Protein AF-A0A0W0VAA5-F1 (afdb_monomer_lite)

Sequence (253 aa):
MDFTAAVSFISSLSQISQPSTILIVVATLAFFAVSTIDLFRRSFGTSAQNNLTSDEVKFSPEHLQIHTCGLITKRLSAAQMEEAKTLIYTAELPGSSHNQKLLAKLKVSMEQYENLDERLKKIEELDGKNTLVDGDELLPSTDIAHPVLLFKAYYKNEELRAVPASTKISDAENLKLLLERHPIHTITRESYDNPLEYKNKPTFFLYHNYTGYSFELETQAKRIKKKIEQLGKMDAESESQAKESSTTSRLAI

Secondary structure (DSSP, 8-state):
--HHHHHHHHHHGGG---HHHHHHHHHHHHHHHHHHHHHHHHHHHHHHHTT--SS-----GGGGB---TT----PPPHHHHHHHHHHHHH------HHHHHHHHHHHHHHHHHHHHHHHHHHHHT--SS-B---S-BSSTT-B-SSEEEEEEEEEETTEEEEPTT--EEEEHHHHHHHHHH-SB-TTT--BSSSPPPSSS--EEEEEEE-SS--HHHHHHHHHHHHHHHHHHHHHHHHHHHHHHHHHHHHS--

Foldseek 3Di:
DDPVVVVVVVVVVVPPPDPVVVVVVVVVVVVVVVVVVVVVCVVVVCVVCVVPDDDPPDDDLVVQEDPPPPDDLPFPDPVLLVLLVCLLPVCPDPDDPVLVVLSVVLVVLSVLLVLVVVQVVVVVVDPQFAFDQSVQALDHRDGARWKKWKFKWFDDPNDIATDTPGIHIDHPVVVVVCVVPPQARPPPRAGQCFGDDDPPTGMHMHMYTDPSDDRHSVRSSVSNVVSSVVSVVVVVVVVVVVVVVVVVVVVPD

pLDDT: mean 72.83, std 17.39, range [31.8, 94.94]

Radius of gyration: 26.63 Å; chains: 1; bounding box: 70×45×76 Å

Organism: NCBI:txid456

Structure (mmCIF, N/CA/C/O backbone):
data_AF-A0A0W0VAA5-F1
#
_entry.id   AF-A0A0W0VAA5-F1
#
loop_
_atom_site.group_PDB
_atom_site.id
_atom_site.type_symbol
_atom_site.label_atom_id
_atom_site.label_alt_id
_atom_site.label_comp_id
_atom_site.label_asym_id
_atom_site.label_entity_id
_atom_site.label_seq_id
_atom_site.pdbx_PDB_ins_code
_atom_site.Cartn_x
_atom_site.Cartn_y
_atom_site.Cartn_z
_atom_site.occupancy
_atom_site.B_iso_or_equiv
_atom_site.auth_seq_id
_atom_site.auth_comp_id
_atom_site.auth_asym_id
_atom_site.auth_atom_id
_atom_site.pdbx_PDB_model_num
ATOM 1 N N . MET A 1 1 ? -18.818 -2.292 -35.543 1.00 48.72 1 MET A N 1
ATOM 2 C CA . MET A 1 1 ? -19.407 -1.185 -36.323 1.00 48.72 1 MET A CA 1
ATOM 3 C C . MET A 1 1 ? -18.479 -0.916 -37.490 1.00 48.72 1 MET A C 1
ATOM 5 O O . MET A 1 1 ? -17.310 -0.637 -37.251 1.00 48.72 1 MET A O 1
ATOM 9 N N . ASP A 1 2 ? -18.976 -1.091 -38.712 1.00 40.75 2 ASP A N 1
ATOM 10 C CA . ASP A 1 2 ? -18.206 -0.923 -39.946 1.00 40.75 2 ASP A CA 1
ATOM 11 C C . ASP A 1 2 ? -17.863 0.550 -40.195 1.00 40.75 2 ASP A C 1
ATOM 13 O O . ASP A 1 2 ? -18.744 1.394 -40.360 1.00 40.75 2 ASP A O 1
ATOM 17 N N . PHE A 1 3 ? -16.566 0.858 -40.239 1.00 45.72 3 PHE A N 1
ATOM 18 C CA . PHE A 1 3 ? -16.042 2.209 -40.477 1.00 45.72 3 PHE A CA 1
ATOM 19 C C . PHE A 1 3 ? -16.393 2.753 -41.874 1.00 45.72 3 PHE A C 1
ATOM 21 O O . PHE A 1 3 ? -16.425 3.964 -42.086 1.00 45.72 3 PHE A O 1
ATOM 28 N N . THR A 1 4 ? -16.704 1.871 -42.822 1.00 52.91 4 THR A N 1
ATOM 29 C CA . THR A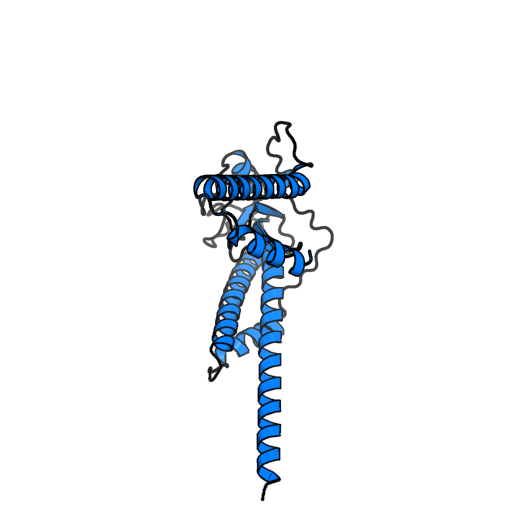 1 4 ? -17.065 2.206 -44.205 1.00 52.91 4 THR A CA 1
ATOM 30 C C . THR A 1 4 ? -18.420 2.909 -44.327 1.00 52.91 4 THR A C 1
ATOM 32 O O . THR A 1 4 ? -18.570 3.758 -45.202 1.00 52.91 4 THR A O 1
ATOM 35 N N . ALA A 1 5 ? -19.374 2.658 -43.422 1.00 54.00 5 ALA A N 1
ATOM 36 C CA . ALA A 1 5 ? -20.688 3.316 -43.446 1.00 54.00 5 ALA A CA 1
ATOM 37 C C . ALA A 1 5 ? -20.653 4.772 -42.934 1.00 54.00 5 ALA A C 1
ATOM 39 O O . ALA A 1 5 ? -21.453 5.609 -43.354 1.00 54.00 5 ALA A O 1
ATOM 40 N N . ALA A 1 6 ? -19.710 5.103 -42.045 1.00 55.25 6 ALA A N 1
ATOM 41 C CA . ALA A 1 6 ? -19.579 6.454 -41.496 1.00 55.25 6 ALA A CA 1
ATOM 42 C C . ALA A 1 6 ? -19.001 7.444 -42.524 1.00 55.25 6 ALA A C 1
ATOM 44 O O . ALA A 1 6 ? -19.399 8.608 -42.567 1.00 55.25 6 ALA A O 1
ATOM 45 N N . VAL A 1 7 ? -18.099 6.974 -43.392 1.00 57.69 7 VAL A N 1
ATOM 46 C CA . VAL A 1 7 ? -17.436 7.819 -44.398 1.00 57.69 7 VAL A CA 1
ATOM 47 C C . VAL A 1 7 ? -18.393 8.200 -45.534 1.00 57.69 7 VAL A C 1
ATOM 49 O O . VAL A 1 7 ? -18.387 9.354 -45.958 1.00 57.69 7 VAL A O 1
ATOM 52 N N . SER A 1 8 ? -19.288 7.301 -45.967 1.00 59.09 8 SER A N 1
ATOM 53 C CA . SER A 1 8 ? -20.285 7.622 -47.005 1.00 59.09 8 SER A CA 1
ATOM 54 C C . SER A 1 8 ? -21.317 8.658 -46.549 1.00 59.09 8 SER A C 1
ATOM 56 O O . SER A 1 8 ? -21.807 9.442 -47.362 1.00 59.09 8 SER A O 1
ATOM 58 N N . PHE A 1 9 ? -21.630 8.703 -45.250 1.00 61.22 9 PHE A N 1
ATOM 59 C CA . PHE A 1 9 ? -22.569 9.679 -44.694 1.00 61.22 9 PHE A CA 1
ATOM 60 C C . PHE A 1 9 ? -21.992 11.104 -44.720 1.00 61.22 9 PHE A C 1
ATOM 62 O O . PHE A 1 9 ? -22.678 12.046 -45.119 1.00 61.22 9 PHE A O 1
ATOM 69 N N . ILE A 1 10 ? -20.703 11.260 -44.395 1.00 59.31 10 ILE A N 1
ATOM 70 C CA . ILE A 1 10 ? -20.015 12.563 -44.390 1.00 59.31 10 ILE A CA 1
ATOM 71 C C . ILE A 1 10 ? -19.924 13.154 -45.805 1.00 59.31 10 ILE A C 1
ATOM 73 O O . ILE A 1 10 ? -20.115 14.356 -45.982 1.00 59.31 10 ILE A O 1
ATOM 77 N N . SER A 1 11 ? -19.714 12.324 -46.831 1.00 58.75 11 SER A N 1
ATOM 78 C CA . SER A 1 11 ? -19.665 12.789 -48.223 1.00 58.75 11 SER A CA 1
ATOM 79 C C . SER A 1 11 ? -21.000 13.372 -48.710 1.00 58.75 11 SER A C 1
ATOM 81 O O . SER A 1 11 ? -20.995 14.338 -49.471 1.00 58.75 11 SER A O 1
ATOM 83 N N . SER A 1 12 ? -22.139 12.857 -48.228 1.00 59.59 12 SER A N 1
ATOM 84 C CA . SER A 1 12 ? -23.477 13.341 -48.614 1.00 59.59 12 SER A CA 1
ATOM 85 C C . SER A 1 12 ? -23.845 14.719 -48.034 1.00 59.59 12 SER A C 1
ATOM 87 O O . SER A 1 12 ? -24.648 15.441 -48.622 1.00 59.59 12 SER A O 1
ATOM 89 N N . LEU A 1 13 ? -23.208 15.140 -46.933 1.00 57.50 13 LEU A N 1
ATOM 90 C CA . LEU A 1 13 ? -23.452 16.443 -46.297 1.00 57.50 13 LEU A CA 1
ATOM 91 C C . LEU A 1 13 ? -22.887 17.626 -47.104 1.00 57.50 13 LEU A C 1
ATOM 93 O O . LEU A 1 13 ? -23.333 18.758 -46.929 1.00 57.50 13 LEU A O 1
ATOM 97 N N . SER A 1 14 ? -21.954 17.367 -48.027 1.00 57.84 14 SER A N 1
ATOM 98 C CA . SER A 1 14 ? -21.342 18.388 -48.892 1.00 57.84 14 SER A CA 1
ATOM 99 C C . SER A 1 14 ? -22.260 18.921 -50.004 1.00 57.84 14 SER A C 1
ATOM 101 O O . SER A 1 14 ? -21.926 19.919 -50.637 1.00 57.84 14 SER A O 1
ATOM 103 N N . GLN A 1 15 ? -23.428 18.302 -50.228 1.00 59.75 15 GLN A N 1
ATOM 104 C CA . GLN A 1 15 ? -24.406 18.738 -51.237 1.00 59.75 15 GLN A CA 1
ATOM 105 C C . GLN A 1 15 ? -25.526 19.632 -50.673 1.00 59.75 15 GLN A C 1
ATOM 107 O O . GLN A 1 15 ? -26.386 20.099 -51.421 1.00 59.75 15 GLN A O 1
ATOM 112 N N . ILE A 1 16 ? -25.531 19.906 -49.365 1.00 58.88 16 ILE A N 1
ATOM 113 C CA . ILE A 1 16 ? -26.560 20.729 -48.717 1.00 58.88 16 ILE A CA 1
ATOM 114 C C . ILE A 1 16 ? -26.191 22.211 -48.887 1.00 58.88 16 ILE A C 1
ATOM 116 O O . ILE A 1 16 ? -25.358 22.751 -48.168 1.00 58.88 16 ILE A O 1
ATOM 120 N N . SER A 1 17 ? -26.810 22.876 -49.866 1.00 57.22 17 SER A N 1
ATOM 121 C CA . SER A 1 17 ? -26.462 24.247 -50.282 1.00 57.22 17 SER A CA 1
ATOM 122 C C . SER A 1 17 ? -27.029 25.364 -49.389 1.00 57.22 17 SER A C 1
ATOM 124 O O . SER A 1 17 ? -26.719 26.534 -49.628 1.00 57.22 17 SER A O 1
ATOM 126 N N . GLN A 1 18 ? -27.859 25.055 -48.385 1.00 63.62 18 GLN A N 1
ATOM 127 C CA . GLN A 1 18 ? -28.485 26.083 -47.551 1.00 63.62 18 GLN A CA 1
ATOM 128 C C . GLN A 1 18 ? -27.914 26.111 -46.121 1.00 63.62 18 GLN A C 1
ATOM 130 O O . GLN A 1 18 ? -27.928 25.099 -45.418 1.00 63.62 18 GLN A O 1
ATOM 135 N N . PRO A 1 19 ? -27.431 27.276 -45.646 1.00 65.69 19 PRO A N 1
ATOM 136 C CA . PRO A 1 19 ? -26.749 27.390 -44.355 1.00 65.69 19 PRO A CA 1
ATOM 137 C C . PRO A 1 19 ? -27.669 27.104 -43.157 1.00 65.69 19 PRO A C 1
ATOM 139 O O . PRO A 1 19 ? -27.205 26.644 -42.115 1.00 65.69 19 PRO A O 1
ATOM 142 N N . SER A 1 20 ? -28.980 27.311 -43.307 1.00 66.94 20 SER A N 1
ATOM 143 C CA . SER A 1 20 ? -29.979 27.005 -42.276 1.00 66.94 20 SER A CA 1
ATOM 144 C C . SER A 1 20 ? -30.122 25.502 -42.018 1.00 66.94 20 SER A C 1
ATOM 146 O O . SER A 1 20 ? -30.310 25.091 -40.874 1.00 66.94 20 SER A O 1
ATOM 148 N N . THR A 1 21 ? -29.980 24.662 -43.046 1.00 65.31 21 THR A N 1
ATOM 149 C CA . THR A 1 21 ? -30.093 23.202 -42.915 1.00 65.31 21 THR A CA 1
ATOM 150 C C . THR A 1 21 ? -28.853 22.596 -42.261 1.00 65.31 21 THR A C 1
ATOM 152 O O . THR A 1 21 ? -28.983 21.678 -41.455 1.00 65.31 21 THR A O 1
ATOM 155 N N . ILE A 1 22 ? -27.665 23.155 -42.513 1.00 66.25 22 ILE A N 1
ATOM 156 C CA . ILE A 1 22 ? -26.418 22.734 -41.854 1.00 66.25 22 ILE A CA 1
ATOM 157 C C . ILE A 1 22 ? -26.498 22.977 -40.341 1.00 66.25 22 ILE A C 1
ATOM 159 O O . ILE A 1 22 ? -26.138 22.100 -39.557 1.00 66.25 22 ILE A O 1
ATOM 163 N N . LEU A 1 23 ? -27.031 24.130 -39.918 1.00 67.62 23 LEU A N 1
ATOM 164 C CA . LEU A 1 23 ? -27.158 24.460 -38.497 1.00 67.62 23 LEU A CA 1
ATOM 165 C C . LEU A 1 23 ? -28.080 23.473 -37.757 1.00 67.62 23 LEU A C 1
ATOM 167 O O . LEU A 1 23 ? -27.762 23.033 -36.653 1.00 67.62 23 LEU A O 1
ATOM 171 N N . ILE A 1 24 ? -29.190 23.077 -38.390 1.00 69.62 24 ILE A N 1
ATOM 172 C CA . ILE A 1 24 ? -30.140 22.097 -37.841 1.00 69.62 24 ILE A CA 1
ATOM 173 C C . ILE A 1 24 ? -29.498 20.704 -37.749 1.00 69.62 24 ILE A C 1
ATOM 175 O O . ILE A 1 24 ? -29.650 20.020 -36.735 1.00 69.62 24 ILE A O 1
ATOM 179 N N . VAL A 1 25 ? -28.737 20.283 -38.764 1.00 71.12 25 VAL A N 1
ATOM 180 C CA . VAL A 1 25 ? -28.040 18.984 -38.754 1.00 71.12 25 VAL A CA 1
ATOM 181 C C . VAL A 1 25 ? -26.958 18.934 -37.669 1.00 71.12 25 VAL A C 1
ATOM 183 O O . VAL A 1 25 ? -26.857 17.949 -36.943 1.00 71.12 25 VAL A O 1
ATOM 186 N N . VAL A 1 26 ? -26.185 20.007 -37.483 1.00 69.44 26 VAL A N 1
ATOM 187 C CA . VAL A 1 26 ? -25.168 20.067 -36.418 1.00 69.44 26 VAL A CA 1
ATOM 188 C C . VAL A 1 26 ? -25.816 20.072 -35.030 1.00 69.44 26 VAL A C 1
ATOM 190 O O . VAL A 1 26 ? -25.365 19.346 -34.144 1.00 69.44 26 VAL A O 1
ATOM 193 N N . ALA A 1 27 ? -26.902 20.827 -34.839 1.00 68.50 27 ALA A N 1
ATOM 194 C CA . ALA A 1 27 ? -27.623 20.863 -33.567 1.00 68.50 27 ALA A CA 1
ATOM 195 C C . ALA A 1 27 ? -28.253 19.504 -33.218 1.00 68.50 27 ALA A C 1
ATOM 197 O O . ALA A 1 27 ? -28.162 19.053 -32.076 1.00 68.50 27 ALA A O 1
ATOM 198 N N . THR A 1 28 ? -28.840 18.816 -34.201 1.00 68.31 28 THR A N 1
ATOM 199 C CA . THR A 1 28 ? -29.400 17.469 -34.003 1.00 68.31 28 THR A CA 1
ATOM 200 C C . THR A 1 28 ? -28.312 16.434 -33.724 1.00 68.31 28 THR A C 1
ATOM 202 O O . THR A 1 28 ? -28.469 15.653 -32.790 1.00 68.31 28 THR A O 1
ATOM 205 N N . LEU A 1 29 ? -27.172 16.462 -34.425 1.00 67.75 29 LEU A N 1
ATOM 206 C CA . LEU A 1 29 ? -26.036 15.577 -34.130 1.00 67.75 29 LEU A CA 1
ATOM 207 C C . LEU A 1 29 ? -25.463 15.813 -32.727 1.00 67.75 29 LEU A C 1
ATOM 209 O O . LEU A 1 29 ? -25.175 14.848 -32.021 1.00 67.75 29 LEU A O 1
ATOM 213 N N . ALA A 1 30 ? -25.349 17.069 -32.289 1.00 66.25 30 ALA A N 1
ATOM 214 C CA . ALA A 1 30 ? -24.925 17.396 -30.930 1.00 66.25 30 ALA A CA 1
ATOM 215 C C . ALA A 1 30 ? -25.934 16.891 -29.886 1.00 66.25 30 ALA A C 1
ATOM 217 O O . ALA A 1 30 ? -25.536 16.300 -28.884 1.00 66.25 30 ALA A O 1
ATOM 218 N N . PHE A 1 31 ? -27.238 17.040 -30.142 1.00 70.19 31 PHE A N 1
ATOM 219 C CA . PHE A 1 31 ? -28.283 16.524 -29.258 1.00 70.19 31 PHE A CA 1
ATOM 220 C C . PHE A 1 31 ? -28.273 14.990 -29.184 1.00 70.19 31 PHE A C 1
ATOM 222 O O . PHE A 1 31 ? -28.384 14.431 -28.095 1.00 70.19 31 PHE A O 1
ATOM 229 N N . PHE A 1 32 ? -28.062 14.297 -30.308 1.00 67.75 32 PHE A N 1
ATOM 230 C CA . PHE A 1 32 ? -27.902 12.841 -30.341 1.00 67.75 32 PHE A CA 1
ATOM 231 C C . PHE A 1 32 ? -26.609 12.382 -29.658 1.00 67.75 32 PHE A C 1
ATOM 233 O O . PHE A 1 32 ? -26.630 11.375 -28.955 1.00 67.75 32 PHE A O 1
ATOM 240 N N . ALA A 1 33 ? -25.499 13.111 -29.786 1.00 65.50 33 ALA A N 1
ATOM 241 C CA . ALA A 1 33 ? -24.256 12.795 -29.084 1.00 65.50 33 ALA A CA 1
ATOM 242 C C . ALA A 1 33 ? -24.405 12.977 -27.566 1.00 65.50 33 ALA A C 1
ATOM 244 O O . ALA A 1 33 ? -24.033 12.093 -26.802 1.00 65.50 33 ALA A O 1
ATOM 245 N N . VAL A 1 34 ? -25.027 14.070 -27.114 1.00 66.06 34 VAL A N 1
ATOM 246 C CA . VAL A 1 34 ? -25.307 14.297 -25.686 1.00 66.06 34 VAL A CA 1
ATOM 247 C C . VAL A 1 34 ? -26.297 13.261 -25.156 1.00 66.06 34 VAL A C 1
ATOM 249 O O . VAL A 1 34 ? -26.071 12.702 -24.089 1.00 66.06 34 VAL A O 1
ATOM 252 N N . SER A 1 35 ? -27.341 12.934 -25.921 1.00 63.47 35 SER A N 1
ATOM 253 C CA . SER A 1 35 ? -28.339 11.935 -25.526 1.00 63.47 35 SER A CA 1
ATOM 254 C C . SER A 1 35 ? -27.766 10.522 -25.494 1.00 63.47 35 SER A C 1
ATOM 256 O O . SER A 1 35 ? -28.092 9.768 -24.589 1.00 63.47 35 SER A O 1
ATOM 258 N N . THR A 1 36 ? -26.890 10.151 -26.434 1.00 64.25 36 THR A N 1
ATOM 259 C CA . THR A 1 36 ? -26.223 8.838 -26.424 1.00 64.25 36 THR A CA 1
ATOM 260 C C . THR A 1 36 ? -25.161 8.755 -25.336 1.00 64.25 36 THR A C 1
ATOM 262 O O . THR A 1 36 ? -25.070 7.713 -24.699 1.00 64.25 36 THR A O 1
ATOM 265 N N . ILE A 1 37 ? -24.429 9.835 -25.038 1.00 61.06 37 ILE A N 1
ATOM 266 C CA . ILE A 1 37 ? -23.538 9.903 -23.871 1.00 61.06 37 ILE A CA 1
ATOM 267 C C . ILE A 1 37 ? -24.346 9.797 -22.574 1.00 61.06 37 ILE A C 1
ATOM 269 O O . ILE A 1 37 ? -23.941 9.045 -21.695 1.00 61.06 37 ILE A O 1
ATOM 273 N N . ASP A 1 38 ? -25.495 10.471 -22.450 1.00 59.12 38 ASP A N 1
ATOM 274 C CA . ASP A 1 38 ? -26.344 10.384 -21.253 1.00 59.12 38 ASP A CA 1
ATOM 275 C C . ASP A 1 38 ? -27.009 9.003 -21.127 1.00 59.12 38 ASP A C 1
ATOM 277 O O . ASP A 1 38 ? -27.050 8.441 -20.036 1.00 59.12 38 ASP A O 1
ATOM 281 N N . LEU A 1 39 ? -27.431 8.376 -22.234 1.00 55.72 39 LEU A N 1
ATOM 282 C CA . LEU A 1 39 ? -27.926 6.993 -22.233 1.00 55.72 39 LEU A CA 1
ATOM 283 C C . LEU A 1 39 ? -26.821 5.984 -21.914 1.00 55.72 39 LEU A C 1
ATOM 285 O O . LEU A 1 39 ? -27.078 5.017 -21.208 1.00 55.72 39 LEU A O 1
ATOM 289 N N . PHE A 1 40 ? -25.597 6.194 -22.401 1.00 51.88 40 PHE A N 1
ATOM 290 C CA . PHE A 1 40 ? -24.447 5.342 -22.096 1.00 51.88 40 PHE A CA 1
ATOM 291 C C . PHE A 1 40 ? -24.028 5.519 -20.632 1.00 51.88 40 PHE A C 1
ATOM 293 O O . PHE A 1 40 ? -23.779 4.540 -19.936 1.00 51.88 40 PHE A O 1
ATOM 300 N N . ARG A 1 41 ? -24.058 6.750 -20.109 1.00 49.81 41 ARG A N 1
ATOM 301 C CA . ARG A 1 41 ? -23.820 7.056 -18.691 1.00 49.81 41 ARG A CA 1
ATOM 302 C C . ARG A 1 41 ? -24.912 6.468 -17.800 1.00 49.81 41 ARG A C 1
ATOM 304 O O . ARG A 1 41 ? -24.589 5.924 -16.750 1.00 49.81 41 ARG A O 1
ATOM 311 N N . ARG A 1 42 ? -26.175 6.483 -18.238 1.00 50.06 42 ARG A N 1
ATOM 312 C CA . ARG A 1 42 ? -27.282 5.804 -17.553 1.00 50.06 42 ARG A CA 1
ATOM 313 C C . ARG A 1 42 ? -27.171 4.293 -17.656 1.00 50.06 42 ARG A C 1
ATOM 315 O O . ARG A 1 42 ? -27.320 3.655 -16.635 1.00 50.06 42 ARG A O 1
ATOM 322 N N . SER A 1 43 ? -26.855 3.703 -18.806 1.00 43.72 43 SER A N 1
ATOM 323 C CA . SER A 1 43 ? -26.767 2.244 -18.992 1.00 43.72 43 SER A CA 1
ATOM 324 C C . SER A 1 43 ? -25.564 1.617 -18.278 1.00 43.72 43 SER A C 1
ATOM 326 O O . SER A 1 43 ? -25.687 0.522 -17.736 1.00 43.72 43 SER A O 1
ATOM 328 N N . PHE A 1 44 ? -24.414 2.297 -18.241 1.00 43.69 44 PHE A N 1
ATOM 329 C CA . PHE A 1 44 ? -23.233 1.832 -17.502 1.00 43.69 44 PHE A CA 1
ATOM 330 C C . PHE A 1 44 ? -23.226 2.288 -16.036 1.00 43.69 44 PHE A C 1
ATOM 332 O O . PHE A 1 44 ? -22.612 1.627 -15.205 1.00 43.69 44 PHE A O 1
ATOM 339 N N . GLY A 1 45 ? -23.947 3.361 -15.697 1.00 36.78 45 GLY A N 1
ATOM 340 C CA . GLY A 1 45 ? -24.258 3.723 -14.313 1.00 36.78 45 GLY A CA 1
ATOM 341 C C . GLY A 1 45 ? -25.251 2.748 -13.673 1.00 36.78 45 GLY A C 1
ATOM 342 O O . GLY A 1 45 ? -25.014 2.276 -12.569 1.00 36.78 45 GLY A O 1
ATOM 343 N N . THR A 1 46 ? -26.305 2.347 -14.391 1.00 38.28 46 THR A N 1
ATOM 344 C CA . THR A 1 46 ? -27.371 1.466 -13.872 1.00 38.28 46 THR A CA 1
ATOM 345 C C . THR A 1 46 ? -26.989 -0.007 -13.793 1.00 38.28 46 THR A C 1
ATOM 347 O O . THR A 1 46 ? -27.430 -0.662 -12.861 1.00 38.28 46 THR A O 1
ATOM 350 N N . SER A 1 47 ? -26.110 -0.557 -14.639 1.00 37.62 47 SER A N 1
ATOM 351 C CA . SER A 1 47 ? -25.661 -1.951 -14.427 1.00 37.62 47 SER A CA 1
ATOM 352 C C . SER A 1 47 ? -24.783 -2.135 -13.179 1.00 37.62 47 SER A C 1
ATOM 354 O O . SER A 1 47 ? -24.680 -3.250 -12.678 1.00 37.62 47 SER A O 1
ATOM 356 N N . ALA A 1 48 ? -24.195 -1.059 -12.639 1.00 39.25 48 ALA A N 1
ATOM 357 C CA . ALA A 1 48 ? -23.543 -1.069 -11.325 1.00 39.25 48 ALA A CA 1
ATOM 358 C C . ALA A 1 48 ? -24.452 -0.536 -10.192 1.00 39.25 48 ALA A C 1
ATOM 360 O O . ALA A 1 48 ? -24.248 -0.897 -9.037 1.00 39.25 48 ALA A O 1
ATOM 361 N N . GLN A 1 49 ? -25.464 0.287 -10.505 1.00 36.00 49 GLN A N 1
ATOM 362 C CA . GLN A 1 49 ? -26.399 0.881 -9.534 1.00 36.00 49 GLN A CA 1
ATOM 363 C C . GLN A 1 49 ? -27.741 0.151 -9.375 1.00 36.00 49 GLN A C 1
ATOM 365 O O . GLN A 1 49 ? -28.460 0.451 -8.433 1.00 36.00 49 GLN A O 1
ATOM 370 N N . ASN A 1 50 ? -28.099 -0.833 -10.202 1.00 33.50 50 ASN A N 1
ATOM 371 C CA . ASN A 1 50 ? -29.376 -1.553 -10.060 1.00 33.50 50 ASN A CA 1
ATOM 372 C C . ASN A 1 50 ? -29.379 -2.594 -8.921 1.00 33.50 50 ASN A C 1
ATOM 374 O O . ASN A 1 50 ? -30.374 -3.283 -8.735 1.00 33.50 50 ASN A O 1
ATOM 378 N N . ASN A 1 51 ? -28.305 -2.658 -8.125 1.00 36.00 51 ASN A N 1
ATOM 379 C CA . ASN A 1 51 ? -28.311 -3.256 -6.783 1.00 36.00 51 ASN A CA 1
ATOM 380 C C . ASN A 1 51 ? -28.320 -2.203 -5.653 1.00 36.00 51 ASN A C 1
ATOM 382 O O . ASN A 1 51 ? -28.223 -2.561 -4.485 1.00 36.00 51 ASN A O 1
ATOM 386 N N . LEU A 1 52 ? -28.427 -0.912 -5.976 1.00 40.75 52 LEU A N 1
ATOM 387 C CA . LEU A 1 52 ? -28.512 0.195 -5.023 1.00 40.75 52 LEU A CA 1
ATOM 388 C C . LEU A 1 52 ? -29.544 1.226 -5.509 1.00 40.75 52 LEU A C 1
ATOM 390 O O . LEU A 1 52 ? -29.208 2.344 -5.895 1.00 40.75 52 LEU A O 1
ATOM 394 N N . THR A 1 53 ? -30.825 0.866 -5.474 1.00 34.91 53 THR A N 1
ATOM 395 C CA . THR A 1 53 ? -31.908 1.857 -5.521 1.00 34.91 53 THR A CA 1
ATOM 396 C C . THR A 1 53 ? -32.588 1.959 -4.166 1.00 34.91 53 THR A C 1
ATOM 398 O O . THR A 1 53 ? -33.254 1.027 -3.734 1.00 34.91 53 THR A O 1
ATOM 401 N N . SER A 1 54 ? -32.416 3.133 -3.555 1.00 40.66 54 SER A N 1
ATOM 402 C CA . SER A 1 54 ? -33.440 3.893 -2.828 1.00 40.66 54 SER A CA 1
ATOM 403 C C . SER A 1 54 ? -34.310 3.148 -1.812 1.00 40.66 54 SER A C 1
ATOM 405 O O . SER A 1 54 ? -35.533 3.187 -1.901 1.00 40.66 54 SER A O 1
ATOM 407 N N . ASP A 1 55 ? -33.678 2.607 -0.787 1.00 33.44 55 ASP A N 1
ATOM 408 C CA . ASP A 1 55 ? -34.117 2.927 0.568 1.00 33.44 55 ASP A CA 1
ATOM 409 C C . ASP A 1 55 ? -33.001 3.761 1.195 1.00 33.44 55 ASP A C 1
ATOM 411 O O . ASP A 1 55 ? -31.877 3.751 0.690 1.00 33.44 55 ASP A O 1
ATOM 415 N N . GLU A 1 56 ? -33.288 4.547 2.230 1.00 36.59 56 GLU A N 1
ATOM 416 C CA . GLU A 1 56 ? -32.255 5.200 3.036 1.00 36.59 56 GLU A CA 1
ATOM 417 C C . GLU A 1 56 ? -31.211 4.152 3.448 1.00 36.59 56 GLU A C 1
ATOM 419 O O . GLU A 1 56 ? -31.393 3.431 4.430 1.00 36.59 56 GLU A O 1
ATOM 424 N N . VAL A 1 57 ? -30.115 4.031 2.690 1.00 36.53 57 VAL A N 1
ATOM 425 C CA . VAL A 1 57 ? -28.995 3.181 3.074 1.00 36.53 57 VAL A CA 1
ATOM 426 C C . VAL A 1 57 ? -28.328 3.923 4.213 1.00 36.53 57 VAL A C 1
ATOM 428 O O . VAL A 1 57 ? -27.397 4.704 4.028 1.00 36.53 57 VAL A O 1
ATOM 431 N N . LYS A 1 58 ? -28.860 3.712 5.418 1.00 35.59 58 LYS A N 1
ATOM 432 C CA . LYS A 1 58 ? -28.107 3.924 6.639 1.00 35.59 58 LYS A CA 1
ATOM 433 C C . LYS A 1 58 ? -26.779 3.222 6.429 1.00 35.59 58 LYS A C 1
ATOM 435 O O . LYS A 1 58 ? -26.745 2.019 6.172 1.00 35.59 58 LYS A O 1
ATOM 440 N N . PHE A 1 59 ? -25.721 4.020 6.496 1.00 42.44 59 PHE A N 1
ATOM 441 C CA . PHE A 1 59 ? -24.344 3.578 6.597 1.00 42.44 59 PHE A CA 1
ATOM 442 C C . PHE A 1 59 ? -24.289 2.313 7.448 1.00 42.44 59 PHE A C 1
ATOM 444 O O . PHE A 1 59 ? -24.562 2.359 8.647 1.00 42.44 59 PHE A O 1
ATOM 451 N N . SER A 1 60 ? -23.991 1.183 6.818 1.00 40.84 60 SER A N 1
ATOM 452 C CA . SER A 1 60 ? -23.665 -0.029 7.547 1.00 40.84 60 SER A CA 1
ATOM 453 C C . SER A 1 60 ? -22.184 -0.284 7.310 1.00 40.84 60 SER A C 1
ATOM 455 O O . SER A 1 60 ? -21.802 -0.521 6.159 1.00 40.84 60 SER A O 1
ATOM 457 N N . PRO A 1 61 ? -21.340 -0.224 8.358 1.00 47.62 61 PRO A N 1
ATOM 458 C CA . PRO A 1 61 ? -19.931 -0.615 8.286 1.00 47.62 61 PRO A CA 1
ATOM 459 C C . PRO A 1 61 ? -19.728 -1.981 7.600 1.00 47.62 61 PRO A C 1
ATOM 461 O O . PRO A 1 61 ? -18.702 -2.238 6.980 1.00 47.62 61 PRO A O 1
ATOM 464 N N . GLU A 1 62 ? -20.748 -2.838 7.628 1.00 42.41 62 GLU A N 1
ATOM 465 C CA . GLU A 1 62 ? -20.768 -4.169 7.022 1.00 42.41 62 GLU A CA 1
ATOM 466 C C . GLU A 1 62 ? -20.565 -4.158 5.492 1.00 42.41 62 GLU A C 1
ATOM 468 O O . GLU A 1 62 ? -19.981 -5.093 4.952 1.00 42.41 62 GLU A O 1
ATOM 473 N N . HIS A 1 63 ? -20.948 -3.087 4.781 1.00 42.53 63 HIS A N 1
ATOM 474 C CA . HIS A 1 63 ? -20.781 -2.983 3.319 1.00 42.53 63 HIS A CA 1
ATOM 475 C C . HIS A 1 63 ? -19.365 -2.586 2.865 1.00 42.53 63 HIS A C 1
ATOM 477 O O . HIS A 1 63 ? -19.061 -2.637 1.674 1.00 42.53 63 HIS A O 1
ATOM 483 N N . LEU A 1 64 ? -18.495 -2.183 3.795 1.00 53.69 64 LEU A N 1
ATOM 484 C CA . LEU A 1 64 ? -17.107 -1.790 3.520 1.00 53.69 64 LEU A CA 1
ATOM 485 C C . LEU A 1 64 ? -16.105 -2.927 3.770 1.00 53.69 64 LEU A C 1
ATOM 487 O O . LEU A 1 64 ? -14.911 -2.769 3.492 1.00 53.69 64 LEU A O 1
ATOM 491 N N . GLN A 1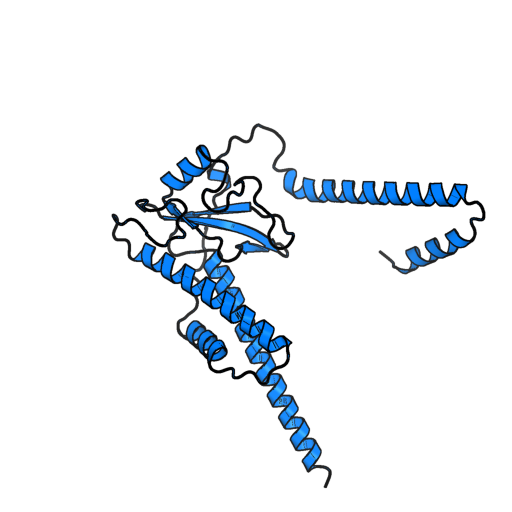 65 ? -16.580 -4.062 4.290 1.00 51.69 65 GLN A N 1
ATOM 492 C CA . GLN A 1 65 ? -15.741 -5.214 4.574 1.00 51.69 65 GLN A CA 1
ATOM 493 C C . GLN A 1 65 ? -15.510 -6.050 3.321 1.00 51.69 65 GLN A C 1
ATOM 495 O O . GLN A 1 65 ? -16.429 -6.588 2.706 1.00 51.69 65 GLN A O 1
ATOM 500 N N . ILE A 1 66 ? -14.238 -6.249 2.990 1.00 55.00 66 ILE A N 1
ATOM 501 C CA . ILE A 1 66 ? -13.858 -7.359 2.123 1.00 55.00 66 ILE A CA 1
ATOM 502 C C . ILE A 1 66 ? -13.848 -8.616 2.992 1.00 55.00 66 ILE A C 1
ATOM 504 O O . ILE A 1 66 ? -12.995 -8.754 3.870 1.00 55.00 66 ILE A O 1
ATOM 508 N N . HIS A 1 67 ? -14.761 -9.556 2.734 1.00 48.03 67 HIS A N 1
ATOM 509 C CA . HIS A 1 67 ? -14.639 -10.910 3.268 1.00 48.03 67 HIS A CA 1
ATOM 510 C C . HIS A 1 67 ? -13.386 -11.555 2.663 1.00 48.03 67 HIS A C 1
ATOM 512 O O . HIS A 1 67 ? -13.385 -12.021 1.524 1.00 48.03 67 HIS A O 1
ATOM 518 N N . THR A 1 68 ? -12.285 -11.555 3.413 1.00 46.19 68 THR A N 1
ATOM 519 C CA . THR A 1 68 ? -11.007 -12.164 3.030 1.00 46.19 68 THR A CA 1
ATOM 520 C C . THR A 1 68 ? -11.073 -13.689 3.171 1.00 46.19 68 THR A C 1
ATOM 522 O O . THR A 1 68 ? -10.305 -14.313 3.899 1.00 46.19 68 THR A O 1
ATOM 525 N N . CYS A 1 69 ? -12.004 -14.334 2.466 1.00 31.80 69 CYS A N 1
ATOM 526 C CA . CYS A 1 69 ? -12.047 -15.789 2.375 1.00 31.80 69 CYS A CA 1
ATOM 527 C C . CYS A 1 69 ? -10.860 -16.285 1.526 1.00 31.80 69 CYS A C 1
ATOM 529 O O . CYS A 1 69 ? -10.918 -16.288 0.300 1.00 31.80 69 CYS A O 1
ATOM 531 N N . GLY A 1 70 ? -9.778 -16.712 2.187 1.00 41.06 70 GLY A N 1
ATOM 532 C CA . GLY A 1 70 ? -8.740 -17.570 1.593 1.00 41.06 70 GLY A CA 1
ATOM 533 C C . GLY A 1 70 ? -7.589 -16.883 0.846 1.00 41.06 70 GLY A C 1
ATOM 534 O O . GLY A 1 70 ? -7.106 -17.430 -0.145 1.00 41.06 70 GLY A O 1
ATOM 535 N N . LEU A 1 71 ? -7.117 -15.712 1.284 1.00 42.12 71 LEU A N 1
ATOM 536 C CA . LEU A 1 71 ? -6.112 -14.946 0.533 1.00 42.12 71 LEU A CA 1
ATOM 537 C C . LEU A 1 71 ? -4.660 -15.210 0.968 1.00 42.12 71 LEU A C 1
ATOM 539 O O . LEU A 1 71 ? -4.287 -15.135 2.135 1.00 42.12 71 LEU A O 1
ATOM 543 N N . ILE A 1 72 ? -3.841 -15.525 -0.036 1.00 47.81 72 ILE A N 1
ATOM 544 C CA . ILE A 1 72 ? -2.434 -15.919 0.048 1.00 47.81 72 ILE A CA 1
ATOM 545 C C . ILE A 1 72 ? -1.542 -14.705 0.374 1.00 47.81 72 ILE A C 1
ATOM 547 O O . ILE A 1 72 ? -1.566 -13.685 -0.313 1.00 47.81 72 ILE A O 1
ATOM 551 N N . THR A 1 73 ? -0.659 -14.878 1.356 1.00 52.16 73 THR A N 1
ATOM 552 C CA . THR A 1 73 ? 0.367 -13.952 1.871 1.00 52.16 73 THR A CA 1
ATOM 553 C C . THR A 1 73 ? 1.551 -13.727 0.919 1.00 52.16 73 THR A C 1
ATOM 555 O O . THR A 1 73 ? 2.711 -13.907 1.289 1.00 52.16 73 THR A O 1
ATOM 558 N N . LYS A 1 74 ? 1.330 -13.340 -0.342 1.00 65.75 74 LYS A N 1
ATOM 559 C CA . LYS A 1 74 ? 2.454 -13.139 -1.282 1.00 65.75 74 LYS A CA 1
ATOM 560 C C . LYS A 1 74 ? 3.178 -11.800 -1.062 1.00 65.75 74 LYS A C 1
ATOM 562 O O . LYS A 1 74 ? 3.223 -10.965 -1.967 1.00 65.75 74 LYS A O 1
ATOM 567 N N . ARG A 1 75 ? 3.806 -11.637 0.111 1.00 82.00 75 ARG A N 1
ATOM 568 C CA . ARG A 1 75 ? 4.945 -10.724 0.297 1.00 82.00 75 ARG A CA 1
ATOM 569 C C . ARG A 1 75 ? 6.044 -11.073 -0.720 1.00 82.00 75 ARG A C 1
ATOM 571 O O . ARG A 1 75 ? 6.093 -12.183 -1.265 1.00 82.00 75 ARG A O 1
ATOM 578 N N . LEU A 1 76 ? 6.909 -10.114 -1.021 1.00 83.62 76 LEU A N 1
ATOM 579 C CA . LEU A 1 76 ? 8.141 -10.383 -1.757 1.00 83.62 76 LEU A CA 1
ATOM 580 C C . LEU A 1 76 ? 9.064 -11.255 -0.901 1.00 83.62 76 LEU A C 1
ATOM 582 O O . LEU A 1 76 ? 9.191 -11.033 0.301 1.00 83.62 76 LEU A O 1
ATOM 586 N N . SER A 1 77 ? 9.705 -12.250 -1.517 1.00 85.81 77 SER A N 1
ATOM 587 C CA . SER A 1 77 ? 10.777 -12.990 -0.846 1.00 85.81 77 SER A CA 1
ATOM 588 C C . SER A 1 77 ? 12.024 -12.112 -0.708 1.00 85.81 77 SER A C 1
ATOM 590 O O . SER A 1 77 ? 12.209 -11.167 -1.475 1.00 85.81 77 SER A O 1
ATOM 592 N N . ALA A 1 78 ? 12.919 -12.454 0.223 1.00 86.50 78 ALA A N 1
ATOM 593 C CA . ALA A 1 78 ? 14.190 -11.743 0.389 1.00 86.50 78 ALA A CA 1
ATOM 594 C C . ALA A 1 78 ? 14.992 -11.671 -0.926 1.00 86.50 78 ALA A C 1
ATOM 596 O O . ALA A 1 78 ? 15.490 -10.610 -1.284 1.00 86.50 78 ALA A O 1
ATOM 597 N N . ALA A 1 79 ? 15.019 -12.767 -1.693 1.00 85.31 79 ALA A N 1
ATOM 598 C CA . ALA A 1 79 ? 15.660 -12.805 -3.007 1.00 85.31 79 ALA A CA 1
ATOM 599 C C . ALA A 1 79 ? 15.031 -11.812 -4.002 1.00 85.31 79 ALA A C 1
ATOM 601 O O . ALA A 1 79 ? 15.752 -11.111 -4.700 1.00 85.31 79 ALA A O 1
ATOM 602 N N . GLN A 1 80 ? 13.696 -11.704 -4.033 1.00 86.06 80 GLN A N 1
ATOM 603 C CA . GLN A 1 80 ? 12.993 -10.756 -4.909 1.00 86.06 80 GLN A CA 1
ATOM 604 C C . GLN A 1 80 ? 13.241 -9.300 -4.510 1.00 86.06 80 GLN A C 1
ATOM 606 O O . GLN A 1 80 ? 13.290 -8.426 -5.373 1.00 86.06 80 GLN A O 1
ATOM 611 N N . MET A 1 81 ? 13.379 -9.028 -3.210 1.00 87.25 81 MET A N 1
ATOM 612 C CA . MET A 1 81 ? 13.739 -7.692 -2.739 1.00 87.25 81 MET A CA 1
ATOM 613 C C . MET A 1 81 ? 15.169 -7.331 -3.137 1.00 87.25 81 MET A C 1
ATOM 615 O O . MET A 1 81 ? 15.388 -6.226 -3.626 1.00 87.25 81 MET A O 1
ATOM 619 N N . GLU A 1 82 ? 16.124 -8.250 -2.979 1.00 88.06 82 GLU A N 1
ATOM 620 C CA . GLU A 1 82 ? 17.511 -7.982 -3.369 1.00 88.06 82 GLU A CA 1
ATOM 621 C C . GLU A 1 82 ? 17.699 -7.859 -4.876 1.00 88.06 82 GLU A C 1
ATOM 623 O O . GLU A 1 82 ? 18.437 -6.988 -5.329 1.00 88.06 82 GLU A O 1
ATOM 628 N N . GLU A 1 83 ? 16.979 -8.645 -5.672 1.00 86.38 83 GLU A N 1
ATOM 629 C CA . GLU A 1 83 ? 16.955 -8.473 -7.125 1.00 86.38 83 GLU A CA 1
ATOM 630 C C . GLU A 1 83 ? 16.459 -7.069 -7.507 1.00 86.38 83 GLU A C 1
ATOM 632 O O . GLU A 1 83 ? 17.103 -6.366 -8.288 1.00 86.38 83 GLU A O 1
ATOM 637 N N . ALA A 1 84 ? 15.355 -6.614 -6.903 1.00 85.81 84 ALA A N 1
ATOM 638 C CA . ALA A 1 84 ? 14.817 -5.279 -7.150 1.00 85.81 84 ALA A CA 1
ATOM 639 C C . ALA A 1 84 ? 15.804 -4.171 -6.753 1.00 85.81 84 ALA A C 1
ATOM 641 O O . ALA A 1 84 ? 15.979 -3.209 -7.502 1.00 85.81 84 ALA A O 1
ATOM 642 N N . LYS A 1 85 ? 16.452 -4.305 -5.589 1.00 87.88 85 LYS A N 1
ATOM 643 C CA . LYS A 1 85 ? 17.466 -3.359 -5.105 1.00 87.88 85 LYS A CA 1
ATOM 644 C C . LYS A 1 85 ? 18.675 -3.337 -6.024 1.00 87.88 85 LYS A C 1
ATOM 646 O O . LYS A 1 85 ? 19.093 -2.260 -6.432 1.00 87.88 85 LYS A O 1
ATOM 651 N N . THR A 1 86 ? 19.182 -4.504 -6.404 1.00 86.06 86 THR A N 1
ATOM 652 C CA . THR A 1 86 ? 20.299 -4.632 -7.344 1.00 86.06 86 THR A CA 1
ATOM 653 C C . THR A 1 86 ? 19.970 -3.887 -8.633 1.00 86.06 86 THR A C 1
ATOM 655 O O . THR A 1 86 ? 20.682 -2.955 -8.978 1.00 86.06 86 THR A O 1
ATOM 658 N N . LEU A 1 87 ? 18.819 -4.155 -9.260 1.00 84.44 87 LEU A N 1
ATOM 659 C CA . LEU A 1 87 ? 18.385 -3.425 -10.457 1.00 84.44 87 LEU A CA 1
ATOM 660 C C . LEU A 1 87 ? 18.311 -1.904 -10.245 1.00 84.44 87 LEU A C 1
ATOM 662 O O . LEU A 1 87 ? 18.671 -1.155 -11.145 1.00 84.44 87 LEU A O 1
ATOM 666 N N . ILE A 1 88 ? 17.869 -1.428 -9.076 1.00 83.50 88 ILE A N 1
ATOM 667 C CA . ILE A 1 88 ? 17.798 0.008 -8.750 1.00 83.50 88 ILE A CA 1
ATOM 668 C C . ILE A 1 88 ? 19.187 0.645 -8.573 1.00 83.50 88 ILE A C 1
ATOM 670 O O . ILE A 1 88 ? 19.367 1.788 -8.993 1.00 83.50 88 ILE A O 1
ATOM 674 N N . TYR A 1 89 ? 20.139 -0.048 -7.941 1.00 78.19 89 TYR A N 1
ATOM 675 C CA . TYR A 1 89 ? 21.433 0.519 -7.536 1.00 78.19 89 TYR A CA 1
ATOM 676 C C . TYR A 1 89 ? 22.586 0.226 -8.506 1.00 78.19 89 TYR A C 1
ATOM 678 O O . TYR A 1 89 ? 23.494 1.045 -8.609 1.00 78.19 89 TYR A O 1
ATOM 686 N N . THR A 1 90 ? 22.574 -0.912 -9.208 1.00 71.44 90 THR A N 1
ATOM 687 C CA . THR A 1 90 ? 23.650 -1.322 -10.130 1.00 71.44 90 THR A CA 1
ATOM 688 C C . THR A 1 90 ? 23.366 -0.980 -11.583 1.00 71.44 90 THR A C 1
ATOM 690 O O . THR A 1 90 ? 24.279 -1.049 -12.401 1.00 71.44 90 THR A O 1
ATOM 693 N N . ALA A 1 91 ? 22.130 -0.609 -11.931 1.00 61.72 91 ALA A N 1
ATOM 694 C CA . ALA A 1 91 ? 21.844 -0.037 -13.237 1.00 61.72 91 ALA A CA 1
ATOM 695 C C . ALA A 1 91 ? 22.437 1.382 -13.309 1.00 61.72 91 ALA A C 1
ATOM 697 O O . ALA A 1 91 ? 21.724 2.382 -13.214 1.00 61.72 91 ALA A O 1
ATOM 698 N N . GLU A 1 92 ? 23.756 1.490 -13.494 1.00 54.06 92 GLU A N 1
ATOM 699 C CA . GLU A 1 92 ? 24.309 2.627 -14.225 1.00 54.06 92 GLU A CA 1
ATOM 700 C C . GLU A 1 92 ? 23.547 2.670 -15.556 1.00 54.06 92 GLU A C 1
ATOM 702 O O . GLU A 1 92 ? 23.405 1.645 -16.213 1.00 54.06 92 GLU A O 1
ATOM 707 N N . LEU A 1 93 ? 22.931 3.802 -15.904 1.00 52.41 93 LEU A N 1
ATOM 708 C CA . LEU A 1 93 ? 21.935 3.882 -16.980 1.00 52.41 93 LEU A CA 1
ATOM 709 C C . LEU A 1 93 ? 22.544 4.359 -18.321 1.00 52.41 93 LEU A C 1
ATOM 711 O O . LEU A 1 93 ? 22.272 5.499 -18.709 1.00 52.41 93 LEU A O 1
ATOM 715 N N . PRO A 1 94 ? 23.257 3.547 -19.130 1.00 54.16 94 PRO A N 1
ATOM 716 C CA . PRO A 1 94 ? 23.223 3.716 -20.572 1.00 54.16 94 PRO A CA 1
ATOM 717 C C . PRO A 1 94 ? 21.971 2.984 -21.069 1.00 54.16 94 PRO A C 1
ATOM 719 O O . PRO A 1 94 ? 22.000 1.816 -21.437 1.00 54.16 94 PRO A O 1
ATOM 722 N N . GLY A 1 95 ? 20.820 3.651 -21.012 1.00 56.78 95 GLY A N 1
ATOM 723 C CA . GLY A 1 95 ? 19.542 3.035 -21.358 1.00 56.78 95 GLY A CA 1
ATOM 724 C C . GLY A 1 95 ? 18.602 4.031 -22.010 1.00 56.78 95 GLY A C 1
ATOM 725 O O . GLY A 1 95 ? 18.571 5.204 -21.639 1.00 56.78 95 GLY A O 1
ATOM 726 N N . SER A 1 96 ? 17.823 3.560 -22.984 1.00 64.12 96 SER A N 1
ATOM 727 C CA . SER A 1 96 ? 16.784 4.352 -23.645 1.00 64.12 96 SER A CA 1
ATOM 728 C C . SER A 1 96 ? 15.891 5.076 -22.620 1.00 64.12 96 SER A C 1
ATOM 730 O O . SER A 1 96 ? 15.685 4.600 -21.499 1.00 64.12 96 SER A O 1
ATOM 732 N N . SER A 1 97 ? 15.291 6.210 -23.002 1.00 76.25 97 SER A N 1
ATOM 733 C CA . SER A 1 97 ? 14.383 6.979 -22.125 1.00 76.25 97 SER A CA 1
ATOM 734 C C . SER A 1 97 ? 13.225 6.147 -21.540 1.00 76.25 97 SER A C 1
ATOM 736 O O . SER A 1 97 ? 12.601 6.540 -20.552 1.00 76.25 97 SER A O 1
ATOM 738 N N . HIS A 1 98 ? 12.930 4.988 -22.136 1.00 79.06 98 HIS A N 1
ATOM 739 C CA . HIS A 1 98 ? 11.972 4.013 -21.636 1.00 79.06 98 HIS A CA 1
ATOM 740 C C . HIS A 1 98 ? 12.469 3.277 -20.379 1.00 79.06 98 HIS A C 1
ATOM 742 O O . HIS A 1 98 ? 11.730 3.199 -19.395 1.00 79.06 98 HIS A O 1
ATOM 748 N N . ASN A 1 99 ? 13.719 2.807 -20.370 1.00 78.56 99 ASN A N 1
ATOM 749 C CA . ASN A 1 99 ? 14.294 2.026 -19.267 1.00 78.56 99 ASN A CA 1
ATOM 750 C C . ASN A 1 99 ? 14.436 2.881 -18.010 1.00 78.56 99 ASN A C 1
ATOM 752 O O . ASN A 1 99 ? 14.037 2.466 -16.925 1.00 78.56 99 ASN A O 1
ATOM 756 N N . GLN A 1 100 ? 14.874 4.130 -18.174 1.00 82.00 100 GLN A N 1
ATOM 757 C CA . GLN A 1 100 ? 14.949 5.099 -17.078 1.00 82.00 100 GLN A CA 1
ATOM 758 C C . GLN A 1 100 ? 13.575 5.334 -16.430 1.00 82.00 100 GLN A C 1
ATOM 760 O O . GLN A 1 100 ? 13.445 5.370 -15.207 1.00 82.00 100 GLN A O 1
ATOM 765 N N . LYS A 1 101 ? 12.509 5.427 -17.241 1.00 85.75 101 LYS A N 1
ATOM 766 C CA . LYS A 1 101 ? 11.131 5.561 -16.739 1.00 85.75 101 LYS A CA 1
ATOM 767 C C . LYS A 1 101 ? 10.653 4.304 -16.020 1.00 85.75 101 LYS A C 1
ATOM 769 O O . LYS A 1 101 ? 9.896 4.416 -15.053 1.00 85.75 101 LYS A O 1
ATOM 774 N N . LEU A 1 102 ? 11.020 3.119 -16.505 1.00 86.75 102 LEU A N 1
ATOM 775 C CA . LEU A 1 102 ? 10.646 1.859 -15.870 1.00 86.75 102 LEU A CA 1
ATOM 776 C C . LEU A 1 102 ? 11.361 1.697 -14.523 1.00 86.75 102 LEU A C 1
ATOM 778 O O . LEU A 1 102 ? 10.702 1.372 -13.535 1.00 86.75 102 LEU A O 1
ATOM 782 N N . LEU A 1 103 ? 12.648 2.042 -14.469 1.00 87.56 103 LEU A N 1
ATOM 783 C CA . LEU A 1 103 ? 13.458 2.026 -13.256 1.00 87.56 103 LEU A CA 1
ATOM 784 C C . LEU A 1 103 ? 12.945 3.021 -12.211 1.00 87.56 103 LEU A C 1
ATOM 786 O O . LEU A 1 103 ? 12.717 2.647 -11.064 1.00 87.56 103 LEU A O 1
ATOM 790 N N . ALA A 1 104 ? 12.642 4.259 -12.614 1.00 88.62 104 ALA A N 1
ATOM 791 C CA . ALA A 1 104 ? 12.040 5.249 -11.721 1.00 88.62 104 ALA A CA 1
ATOM 792 C C . ALA A 1 104 ? 10.707 4.749 -11.133 1.00 88.62 104 ALA A C 1
ATOM 794 O O . ALA A 1 104 ? 10.441 4.891 -9.941 1.00 88.62 104 ALA A O 1
ATOM 795 N N . LYS A 1 105 ? 9.872 4.093 -11.950 1.00 90.56 105 LYS A N 1
ATOM 796 C CA . LYS A 1 105 ? 8.627 3.472 -11.474 1.00 90.56 105 LYS A CA 1
ATOM 797 C C . LYS A 1 105 ? 8.873 2.266 -10.572 1.00 90.56 105 LYS A C 1
ATOM 799 O O . LYS A 1 105 ? 8.002 1.970 -9.753 1.00 90.56 105 LYS A O 1
ATOM 804 N N . LEU A 1 106 ? 9.948 1.508 -10.776 1.00 91.06 106 LEU A N 1
ATOM 805 C CA . LEU A 1 106 ? 10.321 0.393 -9.908 1.00 91.06 106 LEU A CA 1
ATOM 806 C C . LEU A 1 106 ? 10.737 0.926 -8.538 1.00 91.06 106 LEU A C 1
ATOM 808 O O . LEU A 1 106 ? 10.148 0.498 -7.552 1.00 91.06 106 LEU A O 1
ATOM 812 N N . LYS A 1 107 ? 11.619 1.932 -8.506 1.00 91.25 107 LYS A N 1
ATOM 813 C CA . LYS A 1 107 ? 12.060 2.615 -7.285 1.00 91.25 107 LYS A CA 1
ATOM 814 C C . LYS A 1 107 ? 10.885 3.117 -6.444 1.00 91.25 107 LYS A C 1
ATOM 816 O O . LYS A 1 107 ? 10.753 2.716 -5.298 1.00 91.25 107 LYS A O 1
ATOM 821 N N . VAL A 1 108 ? 9.960 3.868 -7.047 1.00 91.88 108 VAL A N 1
ATOM 822 C CA . VAL A 1 108 ? 8.761 4.359 -6.339 1.00 91.88 108 VAL A CA 1
ATOM 823 C C . VAL A 1 108 ? 7.903 3.212 -5.792 1.00 91.88 108 VAL A C 1
ATOM 825 O O . VAL A 1 108 ? 7.372 3.306 -4.691 1.00 91.88 108 VAL A O 1
ATOM 828 N N . SER A 1 109 ? 7.735 2.118 -6.543 1.00 91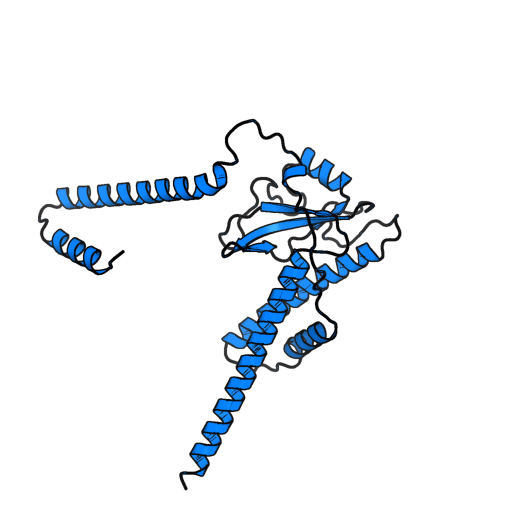.94 109 SER A N 1
ATOM 829 C CA . SER A 1 109 ? 6.969 0.970 -6.037 1.00 91.94 109 SER A CA 1
ATOM 830 C C . SER A 1 109 ? 7.683 0.233 -4.908 1.00 91.94 109 SER A C 1
ATOM 832 O O . SER A 1 109 ? 6.997 -0.248 -4.014 1.00 91.94 109 SER A O 1
ATOM 834 N N . MET A 1 110 ? 9.014 0.142 -4.951 1.00 92.94 110 MET A N 1
ATOM 835 C CA . MET A 1 110 ? 9.818 -0.438 -3.874 1.00 92.94 110 MET A CA 1
ATOM 836 C C . MET A 1 110 ? 9.713 0.398 -2.602 1.00 92.94 110 MET A C 1
ATOM 838 O O . MET A 1 110 ? 9.362 -0.154 -1.570 1.00 92.94 110 MET A O 1
ATOM 842 N N . GLU A 1 111 ? 9.884 1.719 -2.691 1.00 92.12 111 GLU A N 1
ATOM 843 C CA . GLU A 1 111 ? 9.734 2.630 -1.545 1.00 92.12 111 GLU A CA 1
ATOM 844 C C . GLU A 1 111 ? 8.343 2.500 -0.899 1.00 92.12 111 GLU A C 1
ATOM 846 O O . GLU A 1 111 ? 8.222 2.381 0.317 1.00 92.12 111 GLU A O 1
ATOM 851 N N . GLN A 1 112 ? 7.282 2.448 -1.713 1.00 92.00 112 GLN A N 1
ATOM 852 C CA . GLN A 1 112 ? 5.911 2.242 -1.225 1.00 92.00 112 GLN A CA 1
ATOM 853 C C . GLN A 1 112 ? 5.714 0.876 -0.560 1.00 92.00 112 GLN A C 1
ATOM 855 O O . GLN A 1 112 ? 4.986 0.771 0.425 1.00 92.00 112 GLN A O 1
ATOM 860 N N . TYR A 1 113 ? 6.321 -0.173 -1.119 1.00 92.88 113 TYR A N 1
ATOM 861 C CA . TYR A 1 113 ? 6.242 -1.522 -0.571 1.00 92.88 113 TYR A CA 1
ATOM 862 C C . TYR A 1 113 ? 6.978 -1.614 0.767 1.00 92.88 113 TYR A C 1
ATOM 864 O O . TYR A 1 113 ? 6.399 -2.096 1.733 1.00 92.88 113 TYR A O 1
ATOM 872 N N . GLU A 1 114 ? 8.223 -1.138 0.829 1.00 92.31 114 GLU A N 1
ATOM 873 C CA . GLU A 1 114 ? 9.058 -1.187 2.032 1.00 92.31 114 GLU A CA 1
ATOM 874 C C . GLU A 1 114 ? 8.443 -0.371 3.167 1.00 92.31 114 GLU A C 1
ATOM 876 O O . GLU A 1 114 ? 8.348 -0.872 4.284 1.00 92.31 114 GLU A O 1
ATOM 881 N N . ASN A 1 115 ? 7.941 0.833 2.872 1.00 90.94 115 ASN A N 1
ATOM 882 C CA . ASN A 1 115 ? 7.264 1.658 3.867 1.00 90.94 115 ASN A CA 1
ATOM 883 C C . ASN A 1 115 ? 6.047 0.938 4.471 1.00 90.94 115 ASN A C 1
ATOM 885 O O . ASN A 1 115 ? 5.922 0.852 5.691 1.00 90.94 115 ASN A O 1
ATOM 889 N N . LEU A 1 116 ? 5.166 0.377 3.633 1.00 90.75 116 LEU A N 1
ATOM 890 C CA . LEU A 1 116 ? 3.991 -0.337 4.131 1.00 90.75 116 LEU A CA 1
ATOM 891 C C . LEU A 1 116 ? 4.378 -1.626 4.874 1.00 90.75 116 LEU A C 1
ATOM 893 O O . LEU A 1 116 ? 3.812 -1.904 5.924 1.00 90.75 116 LEU A O 1
ATOM 897 N N . ASP A 1 117 ? 5.342 -2.399 4.369 1.00 91.38 117 ASP A N 1
ATOM 898 C CA . ASP A 1 117 ? 5.820 -3.627 5.018 1.00 91.38 117 ASP A CA 1
ATOM 899 C C . ASP A 1 117 ? 6.420 -3.349 6.404 1.00 91.38 117 ASP A C 1
ATOM 901 O O . ASP A 1 117 ? 6.141 -4.085 7.347 1.00 91.38 117 ASP A O 1
ATOM 905 N N . GLU A 1 118 ? 7.195 -2.271 6.555 1.00 89.50 118 GLU A N 1
ATOM 906 C CA . GLU A 1 118 ? 7.760 -1.856 7.843 1.00 89.50 118 GLU A CA 1
ATOM 907 C C . GLU A 1 118 ? 6.664 -1.475 8.844 1.00 89.50 118 GLU A C 1
ATOM 909 O O . GLU A 1 118 ? 6.688 -1.910 9.996 1.00 89.50 118 GLU A O 1
ATOM 914 N N . ARG A 1 119 ? 5.665 -0.702 8.405 1.00 88.50 119 ARG A N 1
ATOM 915 C CA . ARG A 1 119 ? 4.523 -0.324 9.250 1.00 88.50 119 ARG A CA 1
ATOM 916 C C . ARG A 1 119 ? 3.732 -1.547 9.709 1.00 88.50 119 ARG A C 1
ATOM 918 O O . ARG A 1 119 ? 3.370 -1.642 10.876 1.00 88.50 119 ARG A O 1
ATOM 925 N N . LEU A 1 120 ? 3.503 -2.507 8.815 1.00 88.56 120 LEU A N 1
ATOM 926 C CA . LEU A 1 120 ? 2.802 -3.749 9.145 1.00 88.56 120 LEU A CA 1
ATOM 927 C C . LEU A 1 120 ? 3.621 -4.658 10.073 1.00 88.56 120 LEU A C 1
ATOM 929 O O . LEU A 1 120 ? 3.041 -5.268 10.964 1.00 88.56 120 LEU A O 1
ATOM 933 N N . LYS A 1 121 ? 4.952 -4.707 9.930 1.00 87.75 121 LYS A N 1
ATOM 934 C CA . LYS A 1 121 ? 5.834 -5.405 10.884 1.00 87.75 121 LYS A CA 1
ATOM 935 C C . LYS A 1 121 ? 5.735 -4.821 12.287 1.00 87.75 121 LYS A C 1
ATOM 937 O O . LYS A 1 121 ? 5.635 -5.583 13.239 1.00 87.75 121 LYS A O 1
ATOM 942 N N . LYS A 1 122 ? 5.667 -3.489 12.413 1.00 86.38 122 LYS A N 1
ATOM 943 C CA . LYS A 1 122 ? 5.440 -2.844 13.716 1.00 86.38 122 LYS A CA 1
ATOM 944 C C . LYS A 1 122 ? 4.155 -3.354 14.357 1.00 86.38 122 LYS A C 1
ATOM 946 O O . LYS A 1 122 ? 4.193 -3.672 15.533 1.00 86.38 122 LYS A O 1
ATOM 951 N N . ILE A 1 123 ? 3.066 -3.513 13.591 1.00 84.88 123 ILE A N 1
ATOM 952 C CA . ILE A 1 123 ? 1.816 -4.112 14.096 1.00 84.88 123 ILE A CA 1
ATOM 953 C C . ILE A 1 123 ? 2.025 -5.556 14.565 1.00 84.88 123 ILE A C 1
ATOM 955 O O . ILE A 1 123 ? 1.501 -5.941 15.601 1.00 84.88 123 ILE A O 1
ATOM 959 N N . GLU A 1 124 ? 2.764 -6.366 13.809 1.00 84.19 124 GLU A N 1
ATOM 960 C CA . GLU A 1 124 ? 3.036 -7.771 14.159 1.00 84.19 124 GLU A CA 1
ATOM 961 C C . GLU A 1 124 ? 3.869 -7.908 15.440 1.00 84.19 124 GLU A C 1
ATOM 963 O O . GLU A 1 124 ? 3.751 -8.904 16.150 1.00 84.19 124 GLU A O 1
ATOM 968 N N . GLU A 1 125 ? 4.683 -6.899 15.738 1.00 83.12 125 GLU A N 1
ATOM 969 C CA . GLU A 1 125 ? 5.511 -6.792 16.938 1.00 83.12 125 GLU A CA 1
ATOM 970 C C . GLU A 1 125 ? 4.777 -6.110 18.115 1.00 83.12 125 GLU A C 1
ATOM 972 O O . GLU A 1 125 ? 5.319 -6.055 19.222 1.00 83.12 125 GLU A O 1
ATOM 977 N N . LEU A 1 126 ? 3.549 -5.600 17.917 1.00 77.94 126 LEU A N 1
ATOM 978 C CA . LEU A 1 126 ? 2.745 -5.005 18.991 1.00 77.94 126 LEU A CA 1
ATOM 979 C C . LEU A 1 126 ? 2.250 -6.095 19.953 1.00 77.94 126 LEU A C 1
ATOM 981 O O . LEU A 1 126 ? 1.249 -6.764 19.705 1.00 77.94 126 LEU A O 1
ATOM 985 N N . ASP A 1 127 ? 2.896 -6.208 21.113 1.00 62.12 127 ASP A N 1
ATOM 986 C CA . ASP A 1 127 ? 2.426 -7.037 22.231 1.00 62.12 127 ASP A CA 1
ATOM 987 C C . ASP A 1 127 ? 1.361 -6.294 23.067 1.00 62.12 127 ASP A C 1
ATOM 989 O O . ASP A 1 127 ? 1.573 -5.856 24.199 1.00 62.12 127 ASP A O 1
ATOM 993 N N . GLY A 1 128 ? 0.203 -6.062 22.446 1.00 57.69 128 GLY A N 1
ATOM 994 C CA . GLY A 1 128 ? -1.067 -5.800 23.128 1.00 57.69 128 GLY A CA 1
ATOM 995 C C . GLY A 1 128 ? -1.282 -4.464 23.856 1.00 57.69 128 GLY A C 1
ATOM 996 O O . GLY A 1 128 ? -2.377 -4.301 24.394 1.00 57.69 128 GLY A O 1
ATOM 997 N N . LYS A 1 129 ? -0.330 -3.513 23.913 1.00 53.94 129 LYS A N 1
ATOM 998 C CA . LYS A 1 129 ? -0.523 -2.221 24.633 1.00 53.94 129 LYS A CA 1
ATOM 999 C C . LYS A 1 129 ? 0.245 -0.995 24.113 1.00 53.94 129 LYS A C 1
ATOM 1001 O O . LYS A 1 129 ? 0.430 -0.046 24.871 1.00 53.94 129 LYS A O 1
ATOM 1006 N N . ASN A 1 130 ? 0.710 -0.983 22.868 1.00 62.22 130 ASN A N 1
ATOM 1007 C CA . ASN A 1 130 ? 1.460 0.172 22.366 1.00 62.22 130 ASN A CA 1
ATOM 1008 C C . ASN A 1 130 ? 0.646 0.975 21.348 1.00 62.22 130 ASN A C 1
ATOM 1010 O O . ASN A 1 130 ? 0.019 0.420 20.443 1.00 62.22 130 ASN A O 1
ATOM 1014 N N . THR A 1 131 ? 0.703 2.296 21.500 1.00 65.19 131 THR A N 1
ATOM 1015 C CA . THR A 1 131 ? 0.340 3.246 20.458 1.00 65.19 131 THR A CA 1
ATOM 1016 C C . THR A 1 131 ? 1.277 3.038 19.275 1.00 65.19 131 THR A C 1
ATOM 1018 O O . THR A 1 131 ? 2.503 3.006 19.424 1.00 65.19 131 THR A O 1
ATOM 1021 N N . LEU A 1 132 ? 0.709 2.879 18.082 1.00 69.56 132 LEU A N 1
ATOM 1022 C CA . LEU A 1 132 ? 1.501 3.056 16.873 1.00 69.56 132 LEU A CA 1
ATOM 1023 C C . LEU A 1 132 ? 1.839 4.556 16.796 1.00 69.56 132 LEU A C 1
ATOM 1025 O O . LEU A 1 132 ? 1.032 5.395 17.197 1.00 69.56 132 LEU A O 1
ATOM 1029 N N . VAL A 1 133 ? 3.065 4.886 16.389 1.00 66.56 133 VAL A N 1
ATOM 1030 C CA . VAL A 1 133 ? 3.440 6.255 16.006 1.00 66.56 133 VAL A CA 1
ATOM 1031 C C . VAL A 1 133 ? 4.225 6.154 14.703 1.00 66.56 133 VAL A C 1
ATOM 1033 O O . VAL A 1 133 ? 5.455 6.104 14.696 1.00 66.56 133 VAL A O 1
ATOM 1036 N N . ASP A 1 134 ? 3.510 6.046 13.587 1.00 65.94 134 ASP A N 1
ATOM 1037 C CA . ASP A 1 134 ? 4.074 5.917 12.238 1.00 65.94 134 ASP A CA 1
ATOM 1038 C C . ASP A 1 134 ? 3.822 7.142 11.336 1.00 65.94 134 ASP A C 1
ATOM 1040 O O . ASP A 1 134 ? 4.287 7.175 10.197 1.00 65.94 134 ASP A O 1
ATOM 1044 N N . GLY A 1 135 ? 3.122 8.165 11.848 1.00 65.69 135 GLY A N 1
ATOM 1045 C CA . GLY A 1 135 ? 2.819 9.417 11.139 1.00 65.69 135 GLY A CA 1
ATOM 1046 C C . GLY A 1 135 ? 1.765 9.296 10.030 1.00 65.69 135 GLY A C 1
ATOM 1047 O O . GLY A 1 135 ? 1.354 10.312 9.472 1.00 65.69 135 GLY A O 1
ATOM 1048 N N . ASP A 1 136 ? 1.303 8.080 9.742 1.00 70.69 136 ASP A N 1
ATOM 1049 C CA . ASP A 1 136 ? 0.339 7.733 8.699 1.00 70.69 136 ASP A CA 1
ATOM 1050 C C . ASP A 1 136 ? -0.848 6.919 9.251 1.00 70.69 136 ASP A C 1
ATOM 1052 O O . ASP A 1 136 ? -1.612 6.304 8.496 1.00 70.69 136 ASP A O 1
ATOM 1056 N N . GLU A 1 137 ? -1.017 6.909 10.569 1.00 72.06 137 GLU A N 1
ATOM 1057 C CA . GLU A 1 137 ? -2.205 6.429 11.263 1.00 72.06 137 GLU A CA 1
ATOM 1058 C C . GLU A 1 137 ? -3.422 7.278 10.941 1.00 72.06 137 GLU A C 1
ATOM 1060 O O . GLU A 1 137 ? -3.354 8.499 10.809 1.00 72.06 137 GLU A O 1
ATOM 1065 N N . LEU A 1 138 ? -4.583 6.629 10.902 1.00 75.56 138 LEU A N 1
ATOM 1066 C CA . LEU A 1 138 ? -5.843 7.341 10.725 1.00 75.56 138 LEU A CA 1
ATOM 1067 C C . LEU A 1 138 ? -6.156 8.278 11.905 1.00 75.56 138 LEU A C 1
ATOM 1069 O O . LEU A 1 138 ? -6.768 9.337 11.724 1.00 75.56 138 LEU A O 1
ATOM 1073 N N . LEU A 1 139 ? -5.723 7.867 13.099 1.00 64.88 139 LEU A N 1
ATOM 1074 C CA . LEU A 1 139 ? -5.866 8.569 14.366 1.00 64.88 139 LEU A CA 1
ATOM 1075 C C . LEU A 1 139 ? -4.535 8.466 15.130 1.00 64.88 139 LEU A C 1
ATOM 1077 O O . LEU A 1 139 ? -4.232 7.388 15.644 1.00 64.88 139 LEU A O 1
ATOM 1081 N N . PRO A 1 140 ? -3.744 9.551 15.198 1.00 71.00 140 PRO A N 1
ATOM 1082 C CA . PRO A 1 140 ? -2.451 9.540 15.874 1.00 71.00 140 PRO A CA 1
ATOM 1083 C C . PRO A 1 140 ? -2.564 9.136 17.344 1.00 71.00 140 PRO A C 1
ATOM 1085 O O . PRO A 1 140 ? -3.499 9.567 18.024 1.00 71.00 140 PRO A O 1
ATOM 1088 N N . SER A 1 141 ? -1.579 8.385 17.845 1.00 70.75 141 SER A N 1
ATOM 1089 C CA . SER A 1 141 ? -1.466 8.027 19.270 1.00 70.75 141 SER A CA 1
ATOM 1090 C C . SER A 1 141 ? -2.639 7.189 19.790 1.00 70.75 141 SER A C 1
ATOM 1092 O O . SER A 1 141 ? -3.022 7.301 20.955 1.00 70.75 141 SER A O 1
ATOM 1094 N N . THR A 1 142 ? -3.221 6.367 18.921 1.00 73.81 142 THR A N 1
ATOM 1095 C CA . THR A 1 142 ? -4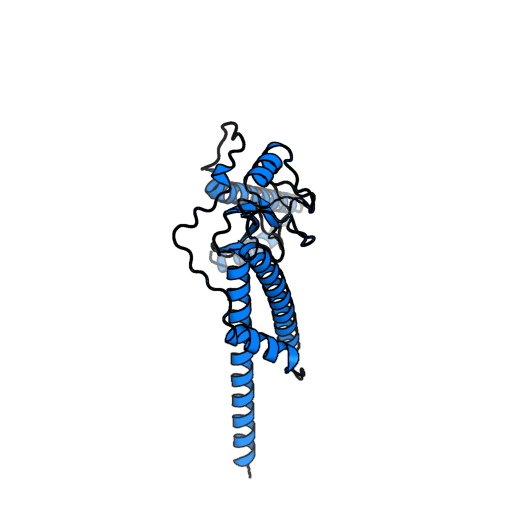.327 5.477 19.276 1.00 73.81 142 THR A CA 1
ATOM 1096 C C . THR A 1 142 ? -3.794 4.095 19.637 1.00 73.81 142 THR A C 1
ATOM 1098 O O . THR A 1 142 ? -2.952 3.551 18.921 1.00 73.81 142 THR A O 1
ATOM 1101 N N . ASP A 1 143 ? -4.298 3.516 20.726 1.00 82.44 143 ASP A N 1
ATOM 1102 C CA . ASP A 1 143 ? -4.014 2.124 21.076 1.00 82.44 143 ASP A CA 1
ATOM 1103 C C . ASP A 1 143 ? -4.623 1.190 20.022 1.00 82.44 143 ASP A C 1
ATOM 1105 O O . ASP A 1 143 ? -5.803 1.309 19.676 1.00 82.44 143 ASP A O 1
ATOM 1109 N N . ILE A 1 144 ? -3.818 0.258 19.508 1.00 85.00 144 ILE A N 1
ATOM 1110 C CA . ILE A 1 144 ? -4.244 -0.703 18.488 1.00 85.00 144 ILE A CA 1
ATOM 1111 C C . ILE A 1 144 ? -4.382 -2.082 19.129 1.00 85.00 144 ILE A C 1
ATOM 1113 O O . ILE A 1 144 ? -3.386 -2.764 19.361 1.00 85.00 144 ILE A O 1
ATOM 1117 N N . ALA A 1 145 ? -5.619 -2.502 19.396 1.00 86.00 145 ALA A N 1
ATOM 1118 C CA . ALA A 1 145 ? -5.927 -3.841 19.899 1.00 86.00 145 ALA A CA 1
ATOM 1119 C C . ALA A 1 145 ? -6.375 -4.777 18.765 1.00 86.00 145 ALA A C 1
ATOM 1121 O O . ALA A 1 145 ? -5.966 -5.935 18.702 1.00 86.00 145 ALA A O 1
ATOM 1122 N N . HIS A 1 146 ? -7.187 -4.260 17.842 1.00 87.31 146 HIS A N 1
ATOM 1123 C CA . HIS A 1 146 ? -7.727 -4.969 16.687 1.00 87.31 146 HIS A CA 1
ATOM 1124 C C . HIS A 1 146 ? -7.342 -4.208 15.414 1.00 87.31 146 HIS A C 1
ATOM 1126 O O . HIS A 1 146 ? -8.118 -3.377 14.932 1.00 87.31 146 HIS A O 1
ATOM 1132 N N . PRO A 1 147 ? -6.135 -4.443 14.868 1.00 87.69 147 PRO A N 1
ATOM 1133 C CA . PRO A 1 147 ? -5.642 -3.680 13.733 1.00 87.69 147 PRO A CA 1
ATOM 1134 C C . PRO A 1 147 ? -6.536 -3.873 12.505 1.00 87.69 147 PRO A C 1
ATOM 1136 O O . PRO A 1 147 ? -6.859 -4.996 12.113 1.00 87.69 147 PRO A O 1
ATOM 1139 N N . VAL A 1 148 ? -6.893 -2.766 11.862 1.00 89.00 148 VAL A N 1
ATOM 1140 C CA . VAL A 1 148 ? -7.622 -2.716 10.592 1.00 89.00 148 VAL A CA 1
ATOM 1141 C C . VAL A 1 148 ? -6.843 -1.895 9.579 1.00 89.00 148 VAL A C 1
ATOM 1143 O O . VAL A 1 148 ? -6.223 -0.882 9.910 1.00 89.00 148 VAL A O 1
ATOM 1146 N N . LEU A 1 149 ? -6.883 -2.335 8.323 1.00 89.44 149 LEU A N 1
ATOM 1147 C CA . LEU A 1 149 ? -6.313 -1.605 7.200 1.00 89.44 149 LEU A CA 1
ATOM 1148 C C . LEU A 1 149 ? -7.442 -0.950 6.420 1.00 89.44 149 LEU A C 1
ATOM 1150 O O . LEU A 1 149 ? -8.240 -1.645 5.795 1.00 89.44 149 LEU A O 1
ATOM 1154 N N . LEU A 1 150 ? -7.484 0.377 6.437 1.00 90.69 150 LEU A N 1
ATOM 1155 C CA . LEU A 1 150 ? -8.335 1.186 5.575 1.00 90.69 150 LEU A CA 1
ATOM 1156 C C . LEU A 1 150 ? -7.517 1.612 4.358 1.00 90.69 150 LEU A C 1
ATOM 1158 O O . LEU A 1 150 ? -6.430 2.158 4.511 1.00 90.69 150 LEU A O 1
ATOM 1162 N N . PHE A 1 151 ? -8.016 1.406 3.147 1.00 90.06 151 PHE A N 1
ATOM 1163 C CA . PHE A 1 151 ? -7.310 1.806 1.931 1.00 90.06 151 PHE A CA 1
ATOM 1164 C C . PHE A 1 151 ? -8.281 2.256 0.850 1.00 90.06 151 PHE A C 1
ATOM 1166 O O . PHE A 1 151 ? -9.469 1.933 0.855 1.00 90.06 151 PHE A O 1
ATOM 1173 N N . LYS A 1 152 ? -7.757 3.009 -0.112 1.00 91.69 152 LYS A N 1
ATOM 1174 C CA . LYS A 1 152 ? -8.522 3.494 -1.256 1.00 91.69 152 LYS A CA 1
ATOM 1175 C C . LYS A 1 152 ? -8.339 2.534 -2.423 1.00 91.69 152 LYS A C 1
ATOM 1177 O O . LYS A 1 152 ? -7.220 2.120 -2.727 1.00 91.69 152 LYS A O 1
ATOM 1182 N N . ALA A 1 153 ? -9.421 2.181 -3.099 1.00 88.69 153 ALA A N 1
ATOM 1183 C CA . ALA A 1 153 ? -9.429 1.214 -4.186 1.00 88.69 153 ALA A CA 1
ATOM 1184 C C . ALA A 1 153 ? -10.071 1.781 -5.455 1.00 88.69 153 ALA A C 1
ATOM 1186 O O . ALA A 1 153 ? -10.790 2.778 -5.429 1.00 88.69 153 ALA A O 1
ATOM 1187 N N . TYR A 1 154 ? -9.765 1.154 -6.588 1.00 89.31 154 TYR A N 1
ATOM 1188 C CA . TYR A 1 154 ? -10.336 1.478 -7.891 1.00 89.31 154 TYR A CA 1
ATOM 1189 C C . TYR A 1 154 ? -10.353 0.243 -8.793 1.00 89.31 154 TYR A C 1
ATOM 1191 O O . TYR A 1 154 ? -9.506 -0.646 -8.666 1.00 89.31 154 TYR A O 1
ATOM 1199 N N . TYR A 1 155 ? -11.273 0.210 -9.757 1.00 85.81 155 TYR A N 1
ATOM 1200 C CA . TYR A 1 155 ? -11.303 -0.838 -10.776 1.00 85.81 155 TYR A CA 1
ATOM 1201 C C . TYR A 1 155 ? -10.393 -0.504 -11.962 1.00 85.81 155 TYR A C 1
ATOM 1203 O O . TYR A 1 155 ? -10.379 0.614 -12.494 1.00 85.81 155 TYR A O 1
ATOM 1211 N N . LYS A 1 156 ? -9.636 -1.499 -12.428 1.00 85.94 156 LYS A N 1
ATOM 1212 C CA . LYS A 1 156 ? -8.868 -1.430 -13.673 1.00 85.94 156 LYS A CA 1
ATOM 1213 C C . LYS A 1 156 ? -8.965 -2.755 -14.413 1.00 85.94 156 LYS A C 1
ATOM 1215 O O . LYS A 1 156 ? -8.353 -3.722 -13.984 1.00 85.94 156 LYS A O 1
ATOM 1220 N N . ASN A 1 157 ? -9.615 -2.734 -15.577 1.00 87.69 157 ASN A N 1
ATOM 1221 C CA . ASN A 1 157 ? -9.838 -3.922 -16.406 1.00 87.69 157 ASN A CA 1
ATOM 1222 C C . ASN A 1 157 ? -10.529 -5.028 -15.591 1.00 87.69 157 ASN A C 1
ATOM 1224 O O . ASN A 1 157 ? -9.993 -6.121 -15.491 1.00 87.69 157 ASN A O 1
ATOM 1228 N N . GLU A 1 158 ? -11.640 -4.688 -14.926 1.00 83.12 158 GLU A N 1
ATOM 1229 C CA . GLU A 1 158 ? -12.423 -5.592 -14.055 1.00 83.12 158 GLU A CA 1
ATOM 1230 C C . GLU A 1 158 ? -11.693 -6.101 -12.797 1.00 83.12 158 GLU A C 1
ATOM 1232 O O . GLU A 1 158 ? -12.308 -6.681 -11.911 1.00 83.12 158 GLU A O 1
ATOM 1237 N N . GLU A 1 159 ? -10.405 -5.800 -12.638 1.00 79.81 159 GLU A N 1
ATOM 1238 C CA . GLU A 1 159 ? -9.657 -6.107 -11.423 1.00 79.81 159 GLU A CA 1
ATOM 1239 C C . GLU A 1 159 ? -9.744 -4.957 -10.419 1.00 79.81 159 GLU A C 1
ATOM 1241 O O . GLU A 1 159 ? -9.453 -3.797 -10.743 1.00 79.81 159 GLU A O 1
ATOM 1246 N N . LEU A 1 160 ? -10.061 -5.293 -9.170 1.00 82.81 160 LEU A N 1
ATOM 1247 C CA . LEU A 1 160 ? -9.909 -4.381 -8.045 1.00 82.81 160 LEU A CA 1
ATOM 1248 C C . LEU A 1 160 ? -8.418 -4.120 -7.790 1.00 82.81 160 LEU A C 1
ATOM 1250 O O . LEU A 1 160 ? -7.597 -5.039 -7.818 1.00 82.81 160 LEU A O 1
ATOM 1254 N N . ARG A 1 161 ? -8.043 -2.863 -7.544 1.00 85.06 161 ARG A N 1
ATOM 1255 C CA . ARG A 1 161 ? -6.663 -2.479 -7.223 1.00 85.06 161 ARG A CA 1
ATOM 1256 C C . ARG A 1 161 ? -6.630 -1.423 -6.134 1.00 85.06 161 ARG A C 1
ATOM 1258 O O . ARG A 1 161 ? -7.420 -0.486 -6.158 1.00 85.06 161 ARG A O 1
ATOM 1265 N N . ALA A 1 162 ? -5.650 -1.528 -5.243 1.00 89.62 162 ALA A N 1
ATOM 1266 C CA . ALA A 1 162 ? -5.365 -0.470 -4.284 1.00 89.62 162 ALA A CA 1
ATOM 1267 C C . ALA A 1 162 ? -4.730 0.748 -4.976 1.00 89.62 162 ALA A C 1
ATOM 1269 O O . ALA A 1 162 ? -3.861 0.621 -5.863 1.00 89.62 162 ALA A O 1
ATOM 1270 N N . VAL A 1 163 ? -5.150 1.934 -4.544 1.00 91.69 163 VAL A N 1
ATOM 1271 C CA . VAL A 1 163 ? -4.444 3.190 -4.780 1.00 91.69 163 VAL A CA 1
ATOM 1272 C C . VAL A 1 163 ? -3.132 3.141 -3.987 1.00 91.69 163 VAL A C 1
ATOM 1274 O O . VAL A 1 163 ? -3.148 2.818 -2.803 1.00 91.69 163 VAL A O 1
ATOM 1277 N N . PRO A 1 164 ? -1.985 3.429 -4.622 1.00 91.38 164 PRO A N 1
ATOM 1278 C CA . PRO A 1 164 ? -0.693 3.441 -3.939 1.00 91.38 164 PRO A CA 1
ATOM 1279 C C . PRO A 1 164 ? -0.604 4.441 -2.794 1.00 91.38 164 PRO A C 1
ATOM 1281 O O . PRO A 1 164 ? -1.088 5.561 -2.942 1.00 91.38 164 PRO A O 1
ATOM 1284 N N . ALA A 1 165 ? 0.112 4.054 -1.741 1.00 89.88 165 ALA A N 1
ATOM 1285 C CA . ALA A 1 165 ? 0.341 4.817 -0.522 1.00 89.88 165 ALA A CA 1
ATOM 1286 C C . ALA A 1 165 ? -0.961 5.321 0.125 1.00 89.88 165 ALA A C 1
ATOM 1288 O O . ALA A 1 165 ? -0.987 6.397 0.719 1.00 89.88 165 ALA A O 1
ATOM 1289 N N . SER A 1 166 ? -2.059 4.569 -0.026 1.00 91.50 166 SER A N 1
ATOM 1290 C CA . SER A 1 166 ? -3.363 4.965 0.522 1.00 91.50 166 SER A CA 1
ATOM 1291 C C . SER A 1 166 ? -3.719 4.233 1.807 1.00 91.50 166 SER A C 1
ATOM 1293 O O . SER A 1 166 ? -4.592 4.704 2.531 1.00 91.50 166 SER A O 1
ATOM 1295 N N . THR A 1 167 ? -3.054 3.113 2.103 1.00 91.88 167 THR A N 1
ATOM 1296 C CA . THR A 1 167 ? -3.333 2.333 3.308 1.00 91.88 167 THR A CA 1
ATOM 1297 C C . THR A 1 167 ? -3.034 3.134 4.576 1.00 91.88 167 THR A C 1
ATOM 1299 O O . THR A 1 167 ? -1.916 3.621 4.794 1.00 91.88 167 THR A O 1
ATOM 1302 N N . LYS A 1 168 ? -4.050 3.224 5.431 1.00 90.81 168 LYS A N 1
ATOM 1303 C CA . LYS A 1 168 ? -4.020 3.762 6.786 1.00 90.81 168 LYS A CA 1
ATOM 1304 C C . LYS A 1 168 ? -4.331 2.641 7.767 1.00 90.81 168 LYS A C 1
ATOM 1306 O O . LYS A 1 168 ? -5.198 1.802 7.521 1.00 90.81 168 LYS A O 1
ATOM 1311 N N . ILE A 1 169 ? -3.593 2.639 8.866 1.00 89.19 169 ILE A N 1
ATOM 1312 C CA . ILE A 1 169 ? -3.749 1.677 9.951 1.00 89.19 169 ILE A CA 1
ATOM 1313 C C . ILE A 1 169 ? -4.587 2.347 11.042 1.00 89.19 169 ILE A C 1
ATOM 1315 O O . ILE A 1 169 ? -4.413 3.536 11.331 1.00 89.19 169 ILE A O 1
ATOM 1319 N N . SER A 1 170 ? -5.526 1.600 11.614 1.00 88.31 170 SER A N 1
ATOM 1320 C CA . SER A 1 170 ? -6.311 2.024 12.773 1.00 88.31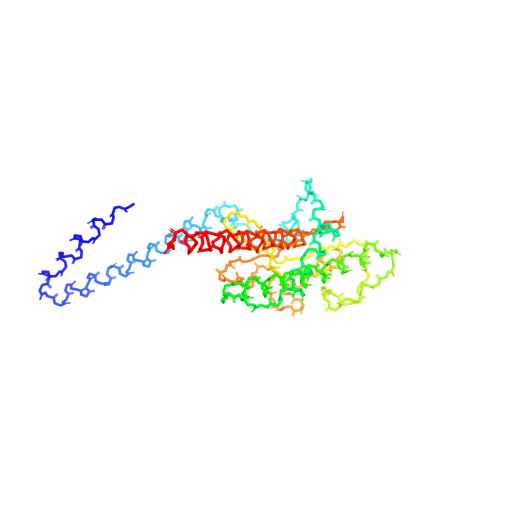 170 SER A CA 1
ATOM 1321 C C . SER A 1 170 ? -6.713 0.814 13.615 1.00 88.31 170 SER A C 1
ATOM 1323 O O . SER A 1 170 ? -6.449 -0.326 13.235 1.00 88.31 170 SER A O 1
ATOM 1325 N N . ASP A 1 171 ? -7.363 1.065 14.745 1.00 87.75 171 ASP A N 1
ATOM 1326 C CA . ASP A 1 171 ? -8.090 0.046 15.499 1.00 87.75 171 ASP A CA 1
ATOM 1327 C C . ASP A 1 171 ? -9.532 -0.062 14.978 1.00 87.75 171 ASP A C 1
ATOM 1329 O O . ASP A 1 171 ? -10.120 0.942 14.568 1.00 87.75 171 ASP A O 1
ATOM 1333 N N . ALA A 1 172 ? -10.104 -1.267 14.983 1.00 86.88 172 ALA A N 1
ATOM 1334 C CA . ALA A 1 172 ? -11.443 -1.535 14.465 1.00 86.88 172 ALA A CA 1
ATOM 1335 C C . ALA A 1 172 ? -12.533 -0.659 15.104 1.00 86.88 172 ALA A C 1
ATOM 1337 O O . ALA A 1 172 ? -13.363 -0.091 14.387 1.00 86.88 172 ALA A O 1
ATOM 1338 N N . GLU A 1 173 ? -12.522 -0.514 16.432 1.00 86.75 173 GLU A N 1
ATOM 1339 C CA . GLU A 1 173 ? -13.541 0.261 17.149 1.00 86.75 173 GLU A CA 1
ATOM 1340 C C . GLU A 1 173 ? -13.386 1.754 16.862 1.00 86.75 173 GLU A C 1
ATOM 1342 O O . GLU A 1 173 ? -14.364 2.471 16.639 1.00 86.75 173 GLU A O 1
ATOM 1347 N N . ASN A 1 174 ? -12.142 2.220 16.779 1.00 86.31 174 ASN A N 1
ATOM 1348 C CA . ASN A 1 174 ? -11.852 3.609 16.456 1.00 86.31 174 ASN A CA 1
ATOM 1349 C C . ASN A 1 174 ? -12.207 3.952 15.006 1.00 86.31 174 ASN A C 1
ATOM 1351 O O . ASN A 1 174 ? -12.796 5.006 14.761 1.00 86.31 174 ASN A O 1
ATOM 1355 N N . LEU A 1 175 ? -11.927 3.061 14.049 1.00 87.25 175 LEU A N 1
ATOM 1356 C CA . LEU A 1 175 ? -12.360 3.227 12.663 1.00 87.25 175 LEU A CA 1
ATOM 1357 C C . LEU A 1 175 ? -13.888 3.274 12.570 1.00 87.25 175 LEU A C 1
ATOM 1359 O O . LEU A 1 175 ? -14.427 4.135 11.880 1.00 87.25 175 LEU A O 1
ATOM 1363 N N . LYS A 1 176 ? -14.595 2.391 13.282 1.00 85.75 176 LYS A N 1
ATOM 1364 C CA . LYS A 1 176 ? -16.060 2.394 13.312 1.00 85.75 176 LYS A CA 1
ATOM 1365 C C . LYS A 1 176 ? -16.606 3.725 13.833 1.00 85.75 176 LYS A C 1
ATOM 1367 O O . LYS A 1 176 ? -17.399 4.365 13.147 1.00 85.75 176 LYS A O 1
ATOM 1372 N N . LEU A 1 177 ? -16.127 4.182 14.993 1.00 85.25 177 LEU A N 1
ATOM 1373 C CA . LEU A 1 177 ? -16.517 5.472 15.571 1.00 85.25 177 LEU A CA 1
ATOM 1374 C C . LEU A 1 177 ? -16.216 6.643 14.632 1.00 85.25 177 LEU A C 1
ATOM 1376 O O . LEU A 1 177 ? -17.005 7.583 14.534 1.00 85.25 177 LEU A O 1
ATOM 1380 N N . LEU A 1 178 ? -15.076 6.595 13.944 1.00 84.81 178 LEU A N 1
ATOM 1381 C CA . LEU A 1 178 ? -14.684 7.601 12.970 1.00 84.81 178 LEU A CA 1
ATOM 1382 C C . LEU A 1 178 ? -15.660 7.643 11.791 1.00 84.81 178 LEU A C 1
ATOM 1384 O O . LEU A 1 178 ? -16.131 8.724 11.456 1.00 84.81 178 LEU A O 1
ATOM 1388 N N . LEU A 1 179 ? -15.987 6.496 11.194 1.00 84.50 179 LEU A N 1
ATOM 1389 C CA . LEU A 1 179 ? -16.914 6.415 10.063 1.00 84.50 179 LEU A CA 1
ATOM 1390 C C . LEU A 1 179 ? -18.338 6.844 10.453 1.00 84.50 179 LEU A C 1
ATOM 1392 O O . LEU A 1 179 ? -19.012 7.502 9.668 1.00 84.50 179 LEU A O 1
ATOM 1396 N N . GLU A 1 180 ? -18.779 6.538 11.677 1.00 84.25 180 GLU A N 1
ATOM 1397 C CA . GLU A 1 180 ? -20.092 6.953 12.192 1.00 84.25 180 GLU A CA 1
ATOM 1398 C C . GLU A 1 180 ? -20.186 8.466 12.445 1.00 84.25 180 GLU A C 1
ATOM 1400 O O . GLU A 1 180 ? -21.237 9.072 12.237 1.00 84.25 180 GLU A O 1
ATOM 1405 N N . ARG A 1 181 ? -19.103 9.090 12.928 1.00 82.50 181 ARG A N 1
ATOM 1406 C CA . ARG A 1 181 ? -19.110 10.498 13.371 1.00 82.50 181 ARG A CA 1
ATOM 1407 C C . ARG A 1 181 ? -18.586 11.475 12.330 1.00 82.50 181 ARG A C 1
ATOM 1409 O O . ARG A 1 181 ? -18.912 12.662 12.381 1.00 82.50 181 ARG A O 1
ATOM 1416 N N . HIS A 1 182 ? -17.746 11.005 11.418 1.00 78.94 182 HIS A N 1
ATOM 1417 C CA . HIS A 1 182 ? -17.007 11.839 10.487 1.00 78.94 182 HIS A CA 1
ATOM 1418 C C . HIS A 1 182 ? -17.101 11.262 9.071 1.00 78.94 182 HIS A C 1
ATOM 1420 O O . HIS A 1 182 ? -16.316 10.388 8.709 1.00 78.94 182 HIS A O 1
ATOM 1426 N N . PRO A 1 183 ? -17.974 11.814 8.207 1.00 80.38 183 PRO A N 1
ATOM 1427 C CA . PRO A 1 183 ? -18.076 11.372 6.813 1.00 80.38 183 PRO A CA 1
ATOM 1428 C C . PRO A 1 183 ? -16.866 11.790 5.952 1.00 80.38 183 PRO A C 1
ATOM 1430 O O . PRO A 1 183 ? -16.834 11.534 4.748 1.00 80.38 183 PRO A O 1
ATOM 1433 N N . ILE A 1 184 ? -15.877 12.466 6.550 1.00 85.25 184 ILE A N 1
ATOM 1434 C CA . ILE A 1 184 ? -14.698 13.026 5.890 1.00 85.25 184 ILE A CA 1
ATOM 1435 C C . ILE A 1 184 ? -13.435 12.467 6.547 1.00 85.25 184 ILE A C 1
ATOM 1437 O O . ILE A 1 184 ? -13.273 12.519 7.768 1.00 85.25 184 ILE A O 1
ATOM 1441 N N . HIS A 1 185 ? -12.504 12.007 5.719 1.00 83.31 185 HIS A N 1
ATOM 1442 C CA . HIS A 1 185 ? -11.202 11.515 6.124 1.00 83.31 185 HIS A CA 1
ATOM 1443 C C . HIS A 1 185 ? -10.371 12.614 6.794 1.00 83.31 185 HIS A C 1
ATOM 1445 O O . HIS A 1 185 ? -10.165 13.700 6.250 1.00 83.31 185 HIS A O 1
ATOM 1451 N N . THR A 1 186 ? -9.830 12.313 7.974 1.00 78.94 186 THR A N 1
ATOM 1452 C CA . THR A 1 186 ? -9.122 13.268 8.847 1.00 78.94 186 THR A CA 1
ATOM 1453 C C . THR A 1 186 ? -7.889 13.883 8.185 1.00 78.94 186 THR A C 1
ATOM 1455 O O . THR A 1 186 ? -7.710 15.099 8.228 1.00 78.94 186 THR A O 1
ATOM 1458 N N . ILE A 1 187 ? -7.074 13.046 7.537 1.00 79.62 187 ILE A N 1
ATOM 1459 C CA . ILE A 1 187 ? -5.843 13.458 6.846 1.00 79.62 187 ILE A CA 1
ATOM 1460 C C . ILE A 1 187 ? -6.121 14.023 5.449 1.00 79.62 187 ILE A C 1
ATOM 1462 O O . ILE A 1 187 ? -5.776 15.167 5.168 1.00 79.62 187 ILE A O 1
ATOM 1466 N N . THR A 1 188 ? -6.735 13.236 4.559 1.00 83.06 188 THR A N 1
ATOM 1467 C CA . THR A 1 188 ? -6.869 13.611 3.140 1.00 83.06 188 THR A CA 1
ATOM 1468 C C . THR A 1 188 ? -7.989 14.614 2.878 1.00 83.06 188 THR A C 1
ATOM 1470 O O . THR A 1 188 ? -8.030 15.202 1.801 1.00 83.06 188 THR A O 1
ATOM 1473 N N . ARG A 1 189 ? -8.891 14.824 3.850 1.00 87.00 189 ARG A N 1
ATOM 1474 C CA . ARG A 1 189 ? -10.102 15.655 3.725 1.00 87.00 189 ARG A CA 1
ATOM 1475 C C . ARG A 1 189 ? -11.065 15.191 2.629 1.00 87.00 189 ARG A C 1
ATOM 1477 O O . ARG A 1 189 ? -11.949 15.941 2.227 1.00 87.00 189 ARG A O 1
ATOM 1484 N N . GLU A 1 190 ? -10.919 13.954 2.165 1.00 88.62 190 GLU A N 1
ATOM 1485 C CA . GLU A 1 190 ? -11.824 13.341 1.197 1.00 88.62 190 GLU A CA 1
ATOM 1486 C C . GLU A 1 190 ? -13.062 12.774 1.895 1.00 88.62 190 GLU A C 1
ATOM 1488 O O . GLU A 1 190 ? -12.976 12.301 3.024 1.00 88.62 190 GLU A O 1
ATOM 1493 N N . SER A 1 191 ? -14.212 12.786 1.223 1.00 87.25 191 SER A N 1
ATOM 1494 C CA . SER A 1 191 ? -15.391 12.061 1.704 1.00 87.25 191 SER A CA 1
ATOM 1495 C C . SER A 1 191 ? -15.144 10.552 1.648 1.00 87.25 191 SER A C 1
ATOM 1497 O O . SER A 1 191 ? -14.557 10.062 0.681 1.00 87.25 191 SER A O 1
ATOM 1499 N N . TYR A 1 192 ? -15.615 9.818 2.659 1.00 84.31 192 TYR A N 1
ATOM 1500 C CA . TYR A 1 192 ? -15.592 8.354 2.629 1.00 84.31 192 TYR A CA 1
ATOM 1501 C C . TYR A 1 192 ? -16.556 7.769 1.587 1.00 84.31 192 TYR A C 1
ATOM 1503 O O . TYR A 1 192 ? -16.227 6.758 0.968 1.00 84.31 192 TYR A O 1
ATOM 1511 N N . ASP A 1 193 ? -17.683 8.443 1.339 1.00 83.75 193 ASP A N 1
ATOM 1512 C CA . ASP A 1 193 ? -18.709 8.028 0.371 1.00 83.75 193 ASP A CA 1
ATOM 1513 C C . ASP A 1 193 ? -18.331 8.321 -1.070 1.00 83.75 193 ASP A C 1
ATOM 1515 O O . ASP A 1 193 ? -18.602 7.537 -1.978 1.00 83.75 193 ASP A O 1
ATOM 1519 N N . ASN A 1 194 ? -17.723 9.485 -1.284 1.00 85.12 194 ASN A N 1
ATOM 1520 C CA . ASN A 1 194 ? -17.375 9.961 -2.612 1.00 85.12 194 ASN A CA 1
ATOM 1521 C C . ASN A 1 194 ? -15.929 10.475 -2.640 1.00 85.12 194 ASN A C 1
ATOM 1523 O O . ASN A 1 194 ? -15.696 11.689 -2.709 1.00 85.12 194 ASN A O 1
ATOM 1527 N N . PRO A 1 195 ? -14.940 9.572 -2.535 1.00 90.38 195 PRO A N 1
ATOM 1528 C CA . PRO A 1 195 ? -13.540 9.959 -2.542 1.00 90.38 195 PRO A CA 1
ATOM 1529 C C . PRO A 1 195 ? -13.072 10.401 -3.932 1.00 90.38 195 PRO A C 1
ATOM 1531 O O . PRO A 1 195 ? -13.582 9.959 -4.962 1.00 90.38 195 PRO A O 1
ATOM 1534 N N . LEU A 1 196 ? -12.043 11.257 -3.967 1.00 93.44 196 LEU A N 1
ATOM 1535 C CA . LEU A 1 196 ? -11.528 11.826 -5.218 1.00 93.44 196 LEU A CA 1
ATOM 1536 C C . LEU A 1 196 ? -11.016 10.750 -6.178 1.00 93.44 196 LEU A C 1
ATOM 1538 O O . LEU A 1 196 ? -10.432 9.753 -5.764 1.00 93.44 196 LEU A O 1
ATOM 1542 N N . GLU A 1 197 ? -11.146 10.985 -7.477 1.00 94.94 197 GLU A N 1
ATOM 1543 C CA . GLU A 1 197 ? -10.683 10.042 -8.492 1.00 94.94 197 GLU A CA 1
ATOM 1544 C C . GLU A 1 197 ? -9.163 9.801 -8.460 1.00 94.94 197 GLU A C 1
ATOM 1546 O O . GLU A 1 197 ? -8.361 10.696 -8.188 1.00 94.94 197 GLU A O 1
ATOM 1551 N N . TYR A 1 198 ? -8.740 8.591 -8.838 1.00 94.31 198 TYR A N 1
ATOM 1552 C CA . TYR A 1 198 ? -7.330 8.260 -9.045 1.00 94.31 198 TYR A CA 1
ATOM 1553 C C . TYR A 1 198 ? -7.059 8.005 -10.526 1.00 94.31 198 TYR A C 1
ATOM 1555 O O . TYR A 1 198 ? -7.485 6.994 -11.083 1.00 94.31 198 TYR A O 1
ATOM 1563 N N . LYS A 1 199 ? -6.299 8.900 -11.173 1.00 93.38 199 LYS A N 1
ATOM 1564 C CA . LYS A 1 199 ? -5.997 8.833 -12.619 1.00 93.38 199 LYS A CA 1
ATOM 1565 C C . LYS A 1 199 ? -7.266 8.757 -13.480 1.00 93.38 199 LYS A C 1
ATOM 1567 O O . LYS A 1 199 ? -7.354 7.906 -14.368 1.00 93.38 199 LYS A O 1
ATOM 1572 N N . ASN A 1 200 ? -8.220 9.647 -13.204 1.00 93.56 200 ASN A N 1
ATOM 1573 C CA . ASN A 1 200 ? -9.521 9.738 -13.878 1.00 93.56 200 ASN A CA 1
ATOM 1574 C C . ASN A 1 200 ? -10.339 8.442 -13.769 1.00 93.56 200 ASN A C 1
ATOM 1576 O O . ASN A 1 200 ? -10.964 7.992 -14.732 1.00 93.56 200 ASN A O 1
ATOM 1580 N N . LYS A 1 201 ? -10.221 7.754 -12.629 1.00 92.56 201 LYS A N 1
ATOM 1581 C CA . LYS A 1 201 ? -10.992 6.551 -12.322 1.00 92.56 201 LYS A CA 1
ATOM 1582 C C . LYS A 1 201 ? -11.748 6.769 -11.023 1.00 92.56 201 LYS A C 1
ATOM 1584 O O . LYS A 1 201 ? -11.126 7.256 -10.073 1.00 92.56 201 LYS A O 1
ATOM 1589 N N . PRO A 1 202 ? -13.026 6.361 -10.964 1.00 91.62 202 PRO A N 1
ATOM 1590 C CA . PRO A 1 202 ? -13.780 6.392 -9.725 1.00 91.62 202 PRO A CA 1
ATOM 1591 C C . PRO A 1 202 ? -13.083 5.520 -8.682 1.00 91.62 202 PRO A C 1
ATOM 1593 O O . PRO A 1 202 ? -12.485 4.486 -9.009 1.00 91.62 202 PRO A O 1
ATOM 1596 N N . THR A 1 203 ? -13.143 5.968 -7.435 1.00 90.62 203 THR A N 1
ATOM 1597 C CA . THR A 1 203 ? -12.521 5.286 -6.303 1.00 90.62 203 THR A CA 1
ATOM 1598 C C . THR A 1 203 ? -13.513 5.129 -5.167 1.00 90.62 203 THR A C 1
ATOM 1600 O O . THR A 1 203 ? -14.560 5.767 -5.165 1.00 90.62 203 THR A O 1
ATOM 1603 N N . PHE A 1 204 ? -13.177 4.265 -4.222 1.00 89.19 204 PHE A N 1
ATOM 1604 C CA . PHE A 1 204 ? -13.958 4.006 -3.019 1.00 89.19 204 PHE A CA 1
ATOM 1605 C C . PHE A 1 204 ? -13.010 3.548 -1.912 1.00 89.19 204 PHE A C 1
ATOM 1607 O O . PHE A 1 204 ? -11.940 3.000 -2.196 1.00 89.19 204 PHE A O 1
ATOM 1614 N N . PHE A 1 205 ? -13.370 3.800 -0.658 1.00 88.00 205 PHE A N 1
ATOM 1615 C CA . PHE A 1 205 ? -12.635 3.259 0.480 1.00 88.00 205 PHE A CA 1
ATOM 1616 C C . PHE A 1 205 ? -13.118 1.846 0.797 1.00 88.00 205 PHE A C 1
ATOM 1618 O O . PHE A 1 205 ? -14.295 1.537 0.655 1.00 88.00 205 PHE A O 1
ATOM 1625 N N . LEU A 1 206 ? -12.191 0.993 1.215 1.00 87.31 206 LEU A N 1
ATOM 1626 C CA . LEU A 1 206 ? -12.448 -0.358 1.705 1.00 87.31 206 LEU A CA 1
ATOM 1627 C C . LEU A 1 206 ? -11.624 -0.573 2.965 1.00 87.31 206 LEU A C 1
ATOM 1629 O O . LEU A 1 206 ? -10.557 0.030 3.113 1.00 87.31 206 LEU A O 1
ATOM 1633 N N . TYR A 1 207 ? -12.074 -1.469 3.838 1.00 88.00 207 TYR A N 1
ATOM 1634 C CA . TYR A 1 207 ? -11.246 -1.911 4.949 1.00 88.00 207 TYR A CA 1
ATOM 1635 C C . TYR A 1 207 ? -11.340 -3.413 5.198 1.00 88.00 207 TYR A C 1
ATOM 1637 O O . TYR A 1 207 ? -12.277 -4.094 4.779 1.00 88.00 207 TYR A O 1
ATOM 1645 N N . HIS A 1 208 ? -10.335 -3.941 5.889 1.00 82.88 208 HIS A N 1
ATOM 1646 C CA . HIS A 1 208 ? -10.359 -5.299 6.418 1.00 82.88 208 HIS A CA 1
ATOM 1647 C C . HIS A 1 208 ? -9.534 -5.392 7.705 1.00 82.88 208 HIS A C 1
ATOM 1649 O O . HIS A 1 208 ? -8.613 -4.603 7.929 1.00 82.88 208 HIS A O 1
ATOM 1655 N N . ASN A 1 209 ? -9.829 -6.395 8.530 1.00 86.19 209 ASN A N 1
ATOM 1656 C CA . ASN A 1 209 ? -9.008 -6.720 9.695 1.00 86.19 209 ASN A CA 1
ATOM 1657 C C . ASN A 1 209 ? -7.614 -7.165 9.245 1.00 86.19 209 ASN A C 1
ATOM 1659 O O . ASN A 1 209 ? -7.468 -7.891 8.255 1.00 86.19 209 ASN A O 1
ATOM 1663 N N . TYR A 1 210 ? -6.582 -6.730 9.958 1.00 86.38 210 TYR A N 1
ATOM 1664 C CA . TYR A 1 210 ? -5.220 -7.153 9.695 1.00 86.38 210 TYR A CA 1
ATOM 1665 C C . TYR A 1 210 ? -4.948 -8.496 10.371 1.00 86.38 210 TYR A C 1
ATOM 1667 O O . TYR A 1 210 ? -4.882 -8.602 11.590 1.00 86.38 210 TYR A O 1
ATOM 1675 N N . THR A 1 211 ? -4.767 -9.528 9.552 1.00 83.75 211 THR A N 1
ATOM 1676 C CA . THR A 1 211 ? -4.425 -10.889 9.993 1.00 83.75 211 THR A CA 1
ATOM 1677 C C . THR A 1 211 ? -3.147 -11.379 9.302 1.00 83.75 211 THR A C 1
ATOM 1679 O O . THR A 1 211 ? -3.070 -12.528 8.871 1.00 83.75 211 THR A O 1
ATOM 1682 N N . GLY A 1 212 ? -2.176 -10.482 9.086 1.00 82.25 212 GLY A N 1
ATOM 1683 C CA . GLY A 1 212 ? -0.957 -10.762 8.307 1.00 82.25 212 GLY A CA 1
ATOM 1684 C C . GLY A 1 212 ? -1.100 -10.564 6.789 1.00 82.25 212 GLY A C 1
ATOM 1685 O O . GLY A 1 212 ? -0.200 -10.910 6.021 1.00 82.25 212 GLY A O 1
ATOM 1686 N N . TYR A 1 213 ? -2.230 -10.013 6.335 1.00 83.50 213 TYR A N 1
ATOM 1687 C CA . TYR A 1 213 ? -2.524 -9.752 4.925 1.00 83.50 213 TYR A CA 1
ATOM 1688 C C . TYR A 1 213 ? -2.736 -8.259 4.665 1.00 83.50 213 TYR A C 1
ATOM 1690 O O . TYR A 1 213 ? -3.335 -7.568 5.481 1.00 83.50 213 TYR A O 1
ATOM 1698 N N . SER A 1 214 ? -2.286 -7.774 3.505 1.00 87.31 214 SER A N 1
ATOM 1699 C CA . SER A 1 214 ? -2.573 -6.427 3.007 1.00 87.31 214 SER A CA 1
ATOM 1700 C C . SER A 1 214 ? -2.784 -6.454 1.496 1.00 87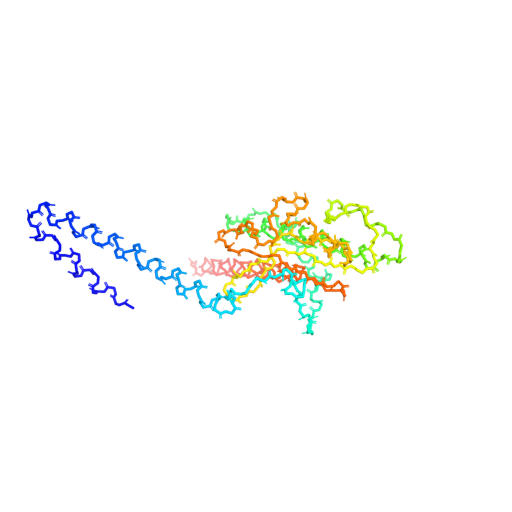.31 214 SER A C 1
ATOM 1702 O O . SER A 1 214 ? -1.896 -6.848 0.732 1.00 87.31 214 SER A O 1
ATOM 1704 N N . PHE A 1 215 ? -3.958 -5.991 1.063 1.00 85.56 215 PHE A N 1
ATOM 1705 C CA . PHE A 1 215 ? -4.323 -5.928 -0.352 1.00 85.56 215 PHE A CA 1
ATOM 1706 C C . PHE A 1 215 ? -3.422 -4.975 -1.152 1.00 85.56 215 PHE A C 1
ATOM 1708 O O . PHE A 1 215 ? -3.038 -5.256 -2.297 1.00 85.56 215 PHE A O 1
ATOM 1715 N N . GLU A 1 216 ? -3.045 -3.842 -0.552 1.00 89.00 216 GLU A N 1
ATOM 1716 C CA . GLU A 1 216 ? -2.119 -2.904 -1.180 1.00 89.00 216 GLU A CA 1
ATOM 1717 C C . GLU A 1 216 ? -0.723 -3.519 -1.320 1.00 89.00 216 GLU A C 1
ATOM 1719 O O . GLU A 1 216 ? -0.141 -3.451 -2.407 1.00 89.00 216 GLU A O 1
ATOM 1724 N N . LEU A 1 217 ? -0.219 -4.174 -0.271 1.00 90.00 217 LEU A N 1
ATOM 1725 C CA . LEU A 1 217 ? 1.103 -4.796 -0.285 1.00 90.00 217 LEU A CA 1
ATOM 1726 C C . LEU A 1 217 ? 1.200 -5.882 -1.369 1.00 90.00 217 LEU A C 1
ATOM 1728 O O . LEU A 1 217 ? 2.154 -5.899 -2.149 1.00 90.00 217 LEU A O 1
ATOM 1732 N N . GLU A 1 218 ? 0.172 -6.727 -1.505 1.00 88.00 218 GLU A N 1
ATOM 1733 C CA . GLU A 1 218 ? 0.084 -7.721 -2.582 1.00 88.00 218 GLU A CA 1
ATOM 1734 C C . GLU A 1 218 ? 0.059 -7.053 -3.969 1.00 88.00 218 GLU A C 1
ATOM 1736 O O . GLU A 1 218 ? 0.760 -7.467 -4.902 1.00 88.00 218 GLU A O 1
ATOM 1741 N N . THR A 1 219 ? -0.730 -5.983 -4.113 1.00 87.62 219 THR A N 1
ATOM 1742 C CA . THR A 1 219 ? -0.817 -5.211 -5.357 1.00 87.62 219 THR A CA 1
ATOM 1743 C C . THR A 1 219 ? 0.543 -4.619 -5.739 1.00 87.62 219 THR A C 1
ATOM 1745 O O . THR A 1 219 ? 0.909 -4.637 -6.921 1.00 87.62 219 THR A O 1
ATOM 1748 N N . GLN A 1 220 ? 1.308 -4.109 -4.772 1.00 89.62 220 GLN A N 1
ATOM 1749 C CA . GLN A 1 220 ? 2.650 -3.573 -5.002 1.00 89.62 220 GLN A CA 1
ATOM 1750 C C . GLN A 1 220 ? 3.654 -4.679 -5.332 1.00 89.62 220 GLN A C 1
ATOM 1752 O O . GLN A 1 220 ? 4.376 -4.549 -6.321 1.00 89.62 220 GLN A O 1
ATOM 1757 N N . ALA A 1 221 ? 3.626 -5.809 -4.620 1.00 89.94 221 ALA A N 1
ATOM 1758 C CA . ALA A 1 221 ? 4.476 -6.963 -4.913 1.00 89.94 221 ALA A CA 1
ATOM 1759 C C . ALA A 1 221 ? 4.294 -7.452 -6.360 1.00 89.94 221 ALA A C 1
ATOM 1761 O O . ALA A 1 221 ? 5.272 -7.645 -7.085 1.00 89.94 221 ALA A O 1
ATOM 1762 N N . LYS A 1 222 ? 3.044 -7.579 -6.833 1.00 88.94 222 LYS A N 1
ATOM 1763 C CA . LYS A 1 222 ? 2.741 -7.934 -8.234 1.00 88.94 222 LYS A CA 1
ATOM 1764 C C . LYS A 1 222 ? 3.311 -6.913 -9.225 1.00 88.94 222 LYS A C 1
ATOM 1766 O O . LYS A 1 222 ? 3.820 -7.288 -10.280 1.00 88.94 222 LYS A O 1
ATOM 1771 N N . ARG A 1 223 ? 3.234 -5.615 -8.905 1.00 89.44 223 ARG A N 1
ATOM 1772 C CA . ARG A 1 223 ? 3.782 -4.543 -9.757 1.00 89.44 223 ARG A CA 1
ATOM 1773 C C . ARG A 1 223 ? 5.303 -4.572 -9.817 1.00 89.44 223 ARG A C 1
ATOM 1775 O O . ARG A 1 223 ? 5.841 -4.301 -10.886 1.00 89.44 223 ARG A O 1
ATOM 1782 N N . ILE A 1 224 ? 5.966 -4.864 -8.702 1.00 91.19 224 ILE A N 1
ATOM 1783 C CA . ILE A 1 224 ? 7.424 -4.981 -8.613 1.00 91.19 224 ILE A CA 1
ATOM 1784 C C . ILE A 1 224 ? 7.889 -6.167 -9.458 1.00 91.19 224 ILE A C 1
ATOM 1786 O O . ILE A 1 224 ? 8.641 -5.955 -10.404 1.00 91.19 224 ILE A O 1
ATOM 1790 N N . LYS A 1 225 ? 7.329 -7.365 -9.231 1.00 90.88 225 LYS A N 1
ATOM 1791 C CA . LYS A 1 225 ? 7.645 -8.579 -10.012 1.00 90.88 225 LYS A CA 1
ATOM 1792 C C . LYS A 1 225 ? 7.513 -8.350 -11.513 1.00 90.88 225 LYS A C 1
ATOM 1794 O O . LYS A 1 225 ? 8.448 -8.587 -12.266 1.00 90.88 225 LYS A O 1
ATOM 1799 N N . LYS A 1 226 ? 6.390 -7.768 -11.942 1.00 90.44 226 LYS A N 1
ATOM 1800 C CA . LYS A 1 226 ? 6.162 -7.462 -13.358 1.00 90.44 226 LYS A CA 1
ATOM 1801 C C . LYS A 1 226 ? 7.212 -6.508 -13.944 1.00 90.44 226 LYS A C 1
ATOM 1803 O O . LYS A 1 226 ? 7.555 -6.642 -15.112 1.00 90.44 226 LYS A O 1
ATOM 1808 N N . LYS A 1 227 ? 7.686 -5.519 -13.181 1.00 90.19 227 LYS A N 1
ATOM 1809 C CA . LYS A 1 227 ? 8.705 -4.568 -13.660 1.00 90.19 227 LYS A CA 1
ATOM 1810 C C . LYS A 1 227 ? 10.088 -5.205 -13.734 1.00 90.19 227 LYS A C 1
ATOM 1812 O O . LYS A 1 227 ? 10.789 -4.939 -14.700 1.00 90.19 227 LYS A O 1
ATOM 1817 N N . ILE A 1 228 ? 10.439 -6.045 -12.761 1.00 87.88 228 ILE A N 1
ATOM 1818 C CA . ILE A 1 228 ? 11.670 -6.848 -12.780 1.00 87.88 228 ILE A CA 1
ATOM 1819 C C . ILE A 1 228 ? 11.689 -7.724 -14.037 1.00 87.88 228 ILE A C 1
ATOM 1821 O O . ILE A 1 228 ? 12.619 -7.640 -14.829 1.00 87.88 228 ILE A O 1
ATOM 1825 N N . GLU A 1 229 ? 10.605 -8.465 -14.296 1.00 88.94 229 GLU A N 1
ATOM 1826 C CA . GLU A 1 229 ? 10.471 -9.293 -15.503 1.00 88.94 229 GLU A CA 1
ATOM 1827 C C . GLU A 1 229 ? 10.581 -8.478 -16.801 1.00 88.94 229 GLU A C 1
ATOM 1829 O O . GLU A 1 229 ? 11.135 -8.952 -17.790 1.00 88.94 229 GLU A O 1
ATOM 1834 N N . GLN A 1 230 ? 10.026 -7.262 -16.827 1.00 88.31 230 GLN A N 1
ATOM 1835 C CA . GLN A 1 230 ? 10.117 -6.374 -17.988 1.00 88.31 230 GLN A CA 1
ATOM 1836 C C . GLN A 1 230 ? 11.543 -5.877 -18.223 1.00 88.31 230 GLN A C 1
ATOM 1838 O O . GLN A 1 230 ? 11.966 -5.841 -19.371 1.00 88.31 230 GLN A O 1
ATOM 1843 N N . LEU A 1 231 ? 12.276 -5.528 -17.163 1.00 84.56 231 LEU A N 1
ATOM 1844 C CA . LEU A 1 231 ? 13.679 -5.122 -17.264 1.00 84.56 231 LEU A CA 1
ATOM 1845 C C . LEU A 1 231 ? 14.555 -6.294 -17.733 1.00 84.56 231 LEU A C 1
ATOM 1847 O O . LEU A 1 231 ? 15.255 -6.158 -18.730 1.00 84.56 231 LEU A O 1
ATOM 1851 N N . GLY A 1 232 ? 14.413 -7.475 -17.120 1.00 81.38 232 GLY A N 1
ATOM 1852 C CA . GLY A 1 232 ? 15.230 -8.645 -17.466 1.00 81.38 232 GLY A CA 1
ATOM 1853 C C . GLY A 1 232 ? 15.026 -9.167 -18.895 1.00 81.38 232 GLY A C 1
ATOM 1854 O O . GLY A 1 232 ? 15.972 -9.636 -19.524 1.00 81.38 232 GLY A O 1
ATOM 1855 N N . LYS A 1 233 ? 13.811 -9.059 -19.458 1.00 81.06 233 LYS A N 1
ATOM 1856 C CA . LYS A 1 233 ? 13.558 -9.422 -20.868 1.00 81.06 233 LYS A CA 1
ATOM 1857 C C . LYS A 1 233 ? 14.265 -8.489 -21.852 1.00 81.06 233 LYS A C 1
ATOM 1859 O O . LYS A 1 233 ? 14.711 -8.944 -22.899 1.00 81.06 233 LYS A O 1
ATOM 1864 N N . MET A 1 234 ? 14.376 -7.206 -21.518 1.00 70.69 234 MET A N 1
ATOM 1865 C CA . MET A 1 234 ? 14.994 -6.211 -22.396 1.00 70.69 234 MET A CA 1
ATOM 1866 C C . MET A 1 234 ? 16.520 -6.337 -22.422 1.00 70.69 234 MET A C 1
ATOM 1868 O O . MET A 1 234 ? 17.122 -6.168 -23.483 1.00 70.69 234 MET A O 1
ATOM 1872 N N . ASP A 1 235 ? 17.133 -6.701 -21.294 1.00 66.94 235 ASP A N 1
ATOM 1873 C CA . ASP A 1 235 ? 18.573 -6.969 -21.229 1.00 66.94 235 ASP A CA 1
ATOM 1874 C C . ASP A 1 235 ? 18.936 -8.169 -22.124 1.00 66.94 235 ASP A C 1
ATOM 1876 O O . ASP A 1 235 ? 19.830 -8.070 -22.967 1.00 66.94 235 ASP A O 1
ATOM 1880 N N . ALA A 1 236 ? 18.146 -9.248 -22.070 1.00 69.56 236 ALA A N 1
ATOM 1881 C CA . ALA A 1 236 ? 18.330 -10.430 -22.918 1.00 69.56 236 ALA A CA 1
ATOM 1882 C C . ALA A 1 236 ? 18.164 -10.148 -24.431 1.00 69.56 236 ALA A C 1
ATOM 1884 O O . ALA A 1 236 ? 18.886 -10.713 -25.261 1.00 69.56 236 ALA A O 1
ATOM 1885 N N . GLU A 1 237 ? 17.234 -9.265 -24.811 1.00 68.00 237 GLU A N 1
ATOM 1886 C CA . GLU A 1 237 ? 17.037 -8.846 -26.208 1.00 68.00 237 GLU A CA 1
ATOM 1887 C C . GLU A 1 237 ? 18.204 -7.981 -26.716 1.00 68.00 237 GLU A C 1
ATOM 1889 O O . GLU A 1 237 ? 18.664 -8.162 -27.847 1.00 68.00 237 GLU A O 1
ATOM 1894 N N . SER A 1 238 ? 18.738 -7.092 -25.871 1.00 64.38 238 SER A N 1
ATOM 1895 C CA . SER A 1 238 ? 19.878 -6.235 -26.219 1.00 64.38 238 SER A CA 1
ATOM 1896 C C . SER A 1 238 ? 21.185 -7.022 -26.411 1.00 64.38 238 SER A C 1
ATOM 1898 O O . SER A 1 238 ? 21.940 -6.754 -27.350 1.00 64.38 238 SER A O 1
ATOM 1900 N N . GLU A 1 239 ? 21.415 -8.065 -25.607 1.00 63.16 239 GLU A N 1
ATOM 1901 C CA . GLU A 1 239 ? 22.562 -8.968 -25.764 1.00 63.16 239 GLU A CA 1
ATOM 1902 C C . GLU A 1 239 ? 22.468 -9.839 -27.025 1.00 63.16 239 GLU A C 1
ATOM 1904 O O . GLU A 1 239 ? 23.486 -10.150 -27.652 1.00 63.16 239 GLU A O 1
ATOM 1909 N N . SER A 1 240 ? 21.252 -10.228 -27.417 1.00 67.62 240 SER A N 1
ATOM 1910 C CA . SER A 1 240 ? 21.015 -11.051 -28.608 1.00 67.62 240 SER A CA 1
ATOM 1911 C C . SER A 1 240 ? 21.273 -10.260 -29.899 1.00 67.62 240 SER A C 1
ATOM 1913 O O . SER A 1 240 ? 21.965 -10.748 -30.794 1.00 67.62 240 SER A O 1
ATOM 1915 N N . GLN A 1 241 ? 20.836 -8.996 -29.959 1.00 59.31 241 GLN A N 1
ATOM 1916 C CA . GLN A 1 241 ? 21.095 -8.105 -31.101 1.00 59.31 241 GLN A CA 1
ATOM 1917 C C . GLN A 1 241 ? 22.580 -7.717 -31.236 1.00 59.31 241 GLN A C 1
ATOM 1919 O O . GLN A 1 241 ? 23.101 -7.607 -32.350 1.00 59.31 241 GLN A O 1
ATOM 1924 N N . ALA A 1 242 ? 23.297 -7.559 -30.118 1.00 60.22 242 ALA A N 1
ATOM 1925 C CA . ALA A 1 242 ? 24.737 -7.290 -30.134 1.00 60.22 242 ALA A CA 1
ATOM 1926 C C . ALA A 1 242 ? 25.550 -8.478 -30.692 1.00 60.22 242 ALA A C 1
ATOM 1928 O O . ALA A 1 242 ? 26.516 -8.285 -31.439 1.00 60.22 242 ALA A O 1
ATOM 1929 N N . LYS A 1 243 ? 25.139 -9.717 -30.387 1.00 62.28 243 LYS A N 1
ATOM 1930 C CA . LYS A 1 243 ? 25.792 -10.937 -30.892 1.00 62.28 243 LYS A CA 1
ATOM 1931 C C . LYS A 1 243 ? 25.582 -11.130 -32.400 1.00 62.28 243 LYS A C 1
ATOM 1933 O O . LYS A 1 243 ? 26.552 -11.436 -33.099 1.00 62.28 243 LYS A O 1
ATOM 1938 N N . GLU A 1 244 ? 24.387 -10.869 -32.931 1.00 60.78 244 GLU A N 1
ATOM 1939 C CA . GLU A 1 244 ? 24.105 -10.973 -34.378 1.00 60.78 244 GLU A CA 1
ATOM 1940 C C . GLU A 1 244 ? 24.838 -9.905 -35.216 1.00 60.78 244 GLU A C 1
ATOM 1942 O O . GLU A 1 244 ? 25.406 -10.216 -36.269 1.00 60.78 244 GLU A O 1
ATOM 1947 N N . SER A 1 245 ? 24.931 -8.668 -34.715 1.00 57.00 245 SER A N 1
ATOM 1948 C CA . SER A 1 245 ? 25.688 -7.576 -35.354 1.00 57.00 245 SER A CA 1
ATOM 1949 C C . SER A 1 245 ? 27.195 -7.879 -35.470 1.00 57.00 245 SER A C 1
ATOM 1951 O O . SER A 1 245 ? 27.815 -7.663 -36.520 1.00 57.00 245 SER A O 1
ATOM 1953 N N . SER A 1 246 ? 27.787 -8.473 -34.424 1.00 57.34 246 SER A N 1
ATOM 1954 C CA . SER A 1 246 ? 29.210 -8.851 -34.429 1.00 57.34 246 SER A CA 1
ATOM 1955 C C . SER A 1 246 ? 29.528 -10.039 -35.348 1.00 57.34 246 SER A C 1
ATOM 1957 O O . SER A 1 246 ? 30.621 -10.115 -35.912 1.00 57.34 246 SER A O 1
ATOM 1959 N N . THR A 1 247 ? 28.566 -10.946 -35.546 1.00 57.41 247 THR A N 1
ATOM 1960 C CA . THR A 1 247 ? 28.734 -12.142 -36.387 1.00 57.41 247 THR A CA 1
ATOM 1961 C C . THR A 1 247 ? 28.618 -11.792 -37.872 1.00 57.41 247 THR A C 1
ATOM 1963 O O . THR A 1 247 ? 29.414 -12.261 -38.683 1.00 57.41 247 THR A O 1
ATOM 1966 N N . THR A 1 248 ? 27.704 -10.883 -38.221 1.00 55.12 248 THR A N 1
ATOM 1967 C CA . THR A 1 248 ? 27.522 -10.403 -39.603 1.00 55.12 248 THR A CA 1
ATOM 1968 C C . THR A 1 248 ? 28.729 -9.588 -40.086 1.00 55.12 248 THR A C 1
ATOM 1970 O O . THR A 1 248 ? 29.139 -9.708 -41.237 1.00 55.12 248 THR A O 1
ATOM 1973 N N . SER A 1 249 ? 29.377 -8.837 -39.188 1.00 55.19 249 SER A N 1
ATOM 1974 C CA . SER A 1 249 ? 30.594 -8.072 -39.507 1.00 55.19 249 SER A CA 1
ATOM 1975 C C . SER A 1 249 ? 31.842 -8.946 -39.715 1.00 55.19 249 SER A C 1
ATOM 1977 O O . SER A 1 249 ? 32.790 -8.510 -40.360 1.00 55.19 249 SER A O 1
ATOM 1979 N N . ARG A 1 250 ? 31.864 -10.184 -39.195 1.00 53.38 250 ARG A N 1
ATOM 1980 C CA . ARG A 1 250 ? 32.986 -11.129 -39.370 1.00 53.38 250 ARG A CA 1
ATOM 1981 C C . ARG A 1 250 ? 32.898 -11.986 -40.634 1.00 53.38 250 ARG A C 1
ATOM 1983 O O . ARG A 1 250 ? 33.913 -12.537 -41.038 1.00 53.38 250 ARG A O 1
ATOM 1990 N N . LEU A 1 251 ? 31.719 -12.101 -41.243 1.00 53.81 251 LEU A N 1
ATOM 1991 C CA . LEU A 1 251 ? 31.486 -12.862 -42.480 1.00 53.81 251 LEU A CA 1
ATOM 1992 C C . LEU A 1 251 ? 31.652 -12.021 -43.759 1.00 53.81 251 LEU A C 1
ATOM 1994 O O . LEU A 1 251 ? 31.518 -12.554 -44.855 1.00 53.81 251 LEU A O 1
ATOM 1998 N N . ALA A 1 252 ? 31.935 -10.722 -43.623 1.00 51.16 252 ALA A N 1
ATOM 1999 C CA . ALA A 1 252 ? 32.079 -9.777 -44.731 1.00 51.16 252 ALA A CA 1
ATOM 2000 C C . ALA A 1 252 ? 33.548 -9.454 -45.102 1.00 51.16 252 ALA A C 1
ATOM 2002 O O . ALA A 1 252 ? 33.791 -8.415 -45.715 1.00 51.16 252 ALA A O 1
ATOM 2003 N N . ILE A 1 253 ? 34.515 -10.304 -44.723 1.00 45.12 253 ILE A N 1
ATOM 2004 C CA . ILE A 1 253 ? 35.947 -10.170 -45.067 1.00 45.12 253 ILE A CA 1
ATOM 2005 C C . ILE A 1 253 ? 36.377 -11.338 -45.950 1.00 45.12 253 ILE A C 1
ATOM 2007 O O . ILE A 1 253 ? 36.086 -12.490 -45.558 1.00 45.12 253 ILE A O 1
#